Protein AF-A0A934HHR4-F1 (afdb_monomer)

Sequence (272 aa):
MTDAELAILSIVAEGPIYGYDIQTLVVQRGLRAWTNIGISSMYYVLEKLERQGLVEGKGQEAEGSARRQYRVTSAGFGVLQTAVADLISTPREYANGFELGLVNMHVLRSSQIRTAFIAYRQELVSRLAQARERWRKLKEDKAPFSVDAMMSHHIAMLEAELDWIKVFIEQWEAQAPPDEPAAYSEPVDIPRMKQVVLPHDPDSPHRVPTRPLPQPSSYPPAPPAPASSKQTSFSTKTPPRLADSLNPPASEDVTQPLESADEIDPPDKGGE

Secondary structure (DSSP, 8-state):
--HHHHHHHHHHHHS-EEHHHHHHHHHHTTGGGTS---HHHHHHHHHHHHHTTSEEEEEE--TT--EEEEEE-HHHHHHHHHHHHHHHHSPPP---HHHHHHHTGGGS-HHHHHHHHHHHHHHHHHHHHHHHHHHHHHHHTT--HHHHHHHHHHHHHHHHHHHHHHHHHHHHHTTPPP-------------GGG----TTSTT-TT---SSPPPP---PPPPPPPPP-------------------------------------PPP-----

Solvent-accessible surface area (backbone atoms only — not comparable to full-atom values): 17667 Å² total; per-residue (Å²): 133,52,71,50,48,51,57,51,50,54,58,29,59,76,40,79,40,40,66,69,55,51,55,49,49,41,58,75,71,46,42,58,82,85,34,91,60,50,73,73,55,47,57,54,42,51,53,50,34,36,76,69,53,25,30,47,74,47,72,42,92,45,93,95,53,76,51,45,35,31,30,52,29,77,61,25,49,52,52,49,54,53,52,54,52,44,64,78,71,49,90,70,84,83,85,58,74,59,64,62,45,60,80,48,47,86,83,53,54,52,64,56,50,52,52,50,50,54,51,51,55,52,50,44,54,52,50,44,54,53,49,53,55,52,46,52,52,40,58,75,72,63,54,55,70,70,57,52,52,51,46,51,51,54,45,51,53,47,50,53,51,53,54,48,50,54,56,49,50,56,60,45,60,77,67,51,66,76,75,72,78,80,80,83,67,77,79,75,86,70,60,77,94,73,62,86,72,46,72,82,39,96,86,23,94,72,56,76,75,93,62,84,77,82,74,83,77,90,68,78,82,81,78,82,83,84,82,84,88,81,90,89,81,92,82,88,87,84,84,86,89,84,85,86,88,86,83,86,83,84,83,90,76,92,82,87,84,85,88,80,92,86,89,82,85,79,87,82,82,89,79,135

pLDDT: mean 74.45, std 22.77, range [29.88, 98.12]

Foldseek 3Di:
DAPLLLLLLVVQAVDWAWLVVSVVCCVVVVVVVPDVDDSVVNVVSVVVCVVVVQKDWDWDPDPPDTTIIIHGDPVVVVVSVVVVVCPVPPDDPPPDCVVVCVVVVVVDALVVVLVVLVVVLVVLVVVLVVLVVVLVVCVVVVHDPVSNVVSVVVNVVSVVVSVVSVVVSVVCVVVHDPGDDDPPDPPDCDPPVPDDADCPHPPHPNDDDPDDDPDDDPDDDDDDDDDDDDDDDDDDDDDDDDDDDDDDDDDDDDDDDDDDDDDDDDDDDDDD

Mean predicted aligned error: 17.75 Å

Radius of gyration: 32.73 Å; Cα contacts (8 Å, |Δi|>4): 152; chains: 1; bounding box: 84×109×62 Å

Nearest PDB structures (foldseek):
  5x11-assembly1_B  TM=8.064E-01  e=2.666E-07  Bacillus spizizenii str. W23
  5x11-assembly3_D  TM=7.963E-01  e=3.186E-07  Bacillus spizizenii str. W23
  5x11-assembly2_E  TM=8.064E-01  e=9.849E-07  Bacillus spizizenii str. W23
  3l9f-assembly2_C  TM=7.637E-01  e=9.849E-07  Streptococcus mutans UA159
  5x11-assembly4_G  TM=6.568E-01  e=2.009E-06  Bacillus spizizenii str. W23

Structure (mmCIF, N/CA/C/O backbone):
data_AF-A0A934HHR4-F1
#
_entry.id   AF-A0A934HHR4-F1
#
loop_
_atom_site.group_PDB
_atom_site.id
_atom_site.type_symbol
_atom_site.label_atom_id
_atom_site.label_alt_id
_atom_site.label_comp_id
_atom_site.label_asym_id
_atom_site.label_entity_id
_atom_site.label_seq_id
_atom_site.pdbx_PDB_ins_code
_atom_site.Cartn_x
_atom_site.Cartn_y
_atom_site.Cartn_z
_atom_site.occupancy
_atom_site.B_iso_or_equiv
_atom_site.auth_seq_id
_atom_site.auth_comp_id
_atom_site.auth_asym_id
_atom_site.auth_atom_id
_atom_site.pdbx_PDB_model_num
ATOM 1 N N . MET A 1 1 ? -16.595 -4.940 0.441 1.00 83.31 1 MET A N 1
ATOM 2 C CA . MET A 1 1 ? -16.007 -3.812 1.191 1.00 83.31 1 MET A CA 1
ATOM 3 C C . MET A 1 1 ? -14.715 -3.436 0.488 1.00 83.31 1 MET A C 1
ATOM 5 O O . MET A 1 1 ? -14.046 -4.345 0.015 1.00 83.31 1 MET A O 1
ATOM 9 N N . THR A 1 2 ? -14.415 -2.150 0.328 1.00 89.06 2 THR A N 1
ATOM 10 C CA . THR A 1 2 ? -13.151 -1.689 -0.280 1.00 89.06 2 THR A CA 1
ATOM 11 C C . THR A 1 2 ? -12.013 -1.701 0.741 1.00 89.06 2 THR A C 1
ATOM 13 O O . THR A 1 2 ? -12.265 -1.692 1.946 1.00 89.06 2 THR A O 1
ATOM 16 N N . ASP A 1 3 ? -10.761 -1.662 0.285 1.00 87.88 3 ASP A N 1
ATOM 17 C CA . ASP A 1 3 ? -9.602 -1.637 1.190 1.00 87.88 3 ASP A CA 1
ATOM 18 C C . ASP A 1 3 ? -9.587 -0.365 2.058 1.00 87.88 3 ASP A C 1
ATOM 20 O O . ASP A 1 3 ? -9.216 -0.408 3.227 1.00 87.88 3 ASP A O 1
ATOM 24 N N . ALA A 1 4 ? -10.085 0.758 1.523 1.00 89.75 4 ALA A N 1
ATOM 25 C CA . ALA A 1 4 ? -10.274 2.005 2.265 1.00 89.75 4 ALA A CA 1
ATOM 26 C C . ALA A 1 4 ? -11.359 1.896 3.355 1.00 89.75 4 ALA A C 1
ATOM 28 O O . ALA A 1 4 ? -11.165 2.384 4.468 1.00 89.75 4 ALA A O 1
ATOM 29 N N . GLU A 1 5 ? -12.487 1.239 3.056 1.00 93.44 5 GLU A N 1
ATOM 30 C CA . GLU A 1 5 ? -13.535 0.935 4.043 1.00 93.44 5 GLU A CA 1
ATOM 31 C C . GLU A 1 5 ? -13.006 0.029 5.153 1.00 93.44 5 GLU A C 1
ATOM 33 O O . GLU A 1 5 ? -13.199 0.330 6.328 1.00 93.44 5 GLU A O 1
ATOM 38 N N . LEU A 1 6 ? -12.291 -1.038 4.790 1.00 93.38 6 LEU A N 1
ATOM 39 C CA . LEU A 1 6 ? -11.713 -1.979 5.742 1.00 93.38 6 LEU A CA 1
ATOM 40 C C . LEU A 1 6 ? -10.646 -1.325 6.633 1.00 93.38 6 LEU A C 1
ATOM 42 O O . LEU A 1 6 ? -10.643 -1.552 7.840 1.00 93.38 6 LEU A O 1
ATOM 46 N N . ALA A 1 7 ? -9.764 -0.501 6.062 1.00 92.19 7 ALA A N 1
ATOM 47 C CA . ALA A 1 7 ? -8.705 0.191 6.795 1.00 92.19 7 ALA A CA 1
ATOM 48 C C . ALA A 1 7 ? -9.243 1.239 7.787 1.00 92.19 7 ALA A C 1
ATOM 50 O O . ALA A 1 7 ? -8.659 1.450 8.848 1.00 92.19 7 ALA A O 1
ATOM 51 N N . ILE A 1 8 ? -10.363 1.894 7.467 1.00 94.25 8 ILE A N 1
ATOM 52 C CA . ILE A 1 8 ? -11.031 2.820 8.392 1.00 94.25 8 ILE A CA 1
ATOM 53 C C . ILE A 1 8 ? -11.825 2.042 9.450 1.00 94.25 8 ILE A C 1
ATOM 55 O O . ILE A 1 8 ? -11.770 2.387 10.631 1.00 94.25 8 ILE A O 1
ATOM 59 N N . LEU A 1 9 ? -12.505 0.959 9.061 1.00 95.94 9 LEU A N 1
ATOM 60 C CA . LEU A 1 9 ? -13.238 0.091 9.983 1.00 95.94 9 LEU A CA 1
ATOM 61 C C . LEU A 1 9 ? -12.311 -0.586 11.006 1.00 95.94 9 LEU A C 1
ATOM 63 O O . LEU A 1 9 ? -12.689 -0.696 12.169 1.00 95.94 9 LEU A O 1
ATOM 67 N N . SER A 1 10 ? -11.099 -0.993 10.611 1.00 94.12 10 SER A N 1
ATOM 68 C CA . SER A 1 10 ? -10.118 -1.589 11.527 1.00 94.12 10 SER A CA 1
ATOM 69 C C . SER A 1 10 ? -9.591 -0.583 12.554 1.00 94.12 10 SER A C 1
ATOM 71 O O . SER A 1 10 ? -9.557 -0.913 13.736 1.00 94.12 10 SER A O 1
ATOM 73 N N . ILE A 1 11 ? -9.299 0.664 12.155 1.00 94.50 11 ILE A N 1
ATOM 74 C CA . ILE A 1 11 ? -8.951 1.749 13.093 1.00 94.50 11 ILE A CA 1
ATOM 75 C C . ILE A 1 11 ? -10.084 1.982 14.106 1.00 94.50 11 ILE A C 1
ATOM 77 O O . ILE A 1 11 ? -9.842 2.046 15.308 1.00 94.50 11 ILE A O 1
ATOM 81 N N . VAL A 1 12 ? -11.332 2.087 13.640 1.00 95.94 12 VAL A N 1
ATOM 82 C CA . VAL A 1 12 ? -12.502 2.345 14.504 1.00 95.94 12 VAL A CA 1
ATOM 83 C C . VAL A 1 12 ? -12.858 1.135 15.391 1.00 95.94 12 VAL A C 1
ATOM 85 O O . VAL A 1 12 ? -13.546 1.283 16.404 1.00 95.94 12 VAL A O 1
ATOM 88 N N . ALA A 1 13 ? -12.375 -0.063 15.049 1.00 95.94 13 ALA A N 1
ATOM 89 C CA . ALA A 1 13 ? -12.538 -1.267 15.860 1.00 95.94 13 ALA A CA 1
ATOM 90 C C . ALA A 1 13 ? -11.559 -1.369 17.041 1.00 95.94 13 ALA A C 1
ATOM 92 O O . ALA A 1 13 ? -11.838 -2.115 17.979 1.00 95.94 13 ALA A O 1
ATOM 93 N N . GLU A 1 14 ? -10.460 -0.609 17.043 1.00 93.62 14 GLU A N 1
ATOM 94 C CA . GLU A 1 14 ? -9.529 -0.551 18.181 1.00 93.62 14 GLU A CA 1
ATOM 95 C C . GLU A 1 14 ? -10.107 0.221 19.376 1.00 93.62 14 GLU A C 1
ATOM 97 O O . GLU A 1 14 ? -9.766 -0.062 20.524 1.00 93.62 14 GLU A O 1
ATOM 102 N N . GLY A 1 15 ? -11.014 1.171 19.130 1.00 93.00 15 GLY A N 1
ATOM 103 C CA . GLY A 1 15 ? -11.726 1.883 20.185 1.00 93.00 15 GLY A CA 1
ATOM 104 C C . GLY A 1 15 ? -12.460 3.142 19.710 1.00 93.00 15 GLY A C 1
ATOM 105 O O . GLY A 1 15 ? -12.360 3.525 18.545 1.00 93.00 15 GLY A O 1
ATOM 106 N N . PRO A 1 16 ? -13.214 3.806 20.608 1.00 92.75 16 PRO A N 1
ATOM 107 C CA . PRO A 1 16 ? -13.936 5.036 20.289 1.00 92.75 16 PRO A CA 1
ATOM 108 C C . PRO A 1 16 ? -12.983 6.189 19.935 1.00 92.75 16 PRO A C 1
ATOM 110 O O . PRO A 1 16 ? -12.199 6.625 20.777 1.00 92.75 16 PRO A O 1
ATOM 113 N N . ILE A 1 17 ? -13.076 6.721 18.715 1.00 94.12 17 ILE A N 1
ATOM 114 C CA . ILE A 1 17 ? -12.069 7.625 18.131 1.00 94.12 17 ILE A CA 1
ATOM 115 C C . ILE A 1 17 ? -12.707 8.808 17.384 1.00 94.12 17 ILE A C 1
ATOM 117 O O . ILE A 1 17 ? -13.750 8.659 16.749 1.00 94.12 17 ILE A O 1
ATOM 121 N N . TYR A 1 18 ? -12.112 10.004 17.440 1.00 92.50 18 TYR A N 1
ATOM 122 C CA . TYR A 1 18 ? -12.612 11.166 16.692 1.00 92.50 18 TYR A CA 1
ATOM 123 C C . TYR A 1 18 ? -12.118 11.163 15.241 1.00 92.50 18 TYR A C 1
ATOM 125 O O . TYR A 1 18 ? -11.018 10.705 14.943 1.00 92.50 18 TYR A O 1
ATOM 133 N N . GLY A 1 19 ? -12.900 11.743 14.322 1.00 88.88 19 GLY A N 1
ATOM 134 C CA . GLY A 1 19 ? -12.562 11.761 12.886 1.00 88.88 19 GLY A CA 1
ATOM 135 C C . GLY A 1 19 ? -11.175 12.340 12.547 1.00 88.88 19 GLY A C 1
ATOM 136 O O . GLY A 1 19 ? -10.502 11.842 11.648 1.00 88.88 19 GLY A O 1
ATOM 137 N N . TYR A 1 20 ? -10.710 13.338 13.304 1.00 88.62 20 TYR A N 1
ATOM 138 C CA . TYR A 1 20 ? -9.364 13.908 13.156 1.00 88.62 20 TYR A CA 1
ATOM 139 C C . TYR A 1 20 ? -8.245 12.937 13.587 1.00 88.62 20 TYR A C 1
ATOM 141 O O . TYR A 1 20 ? -7.180 12.879 12.966 1.00 88.62 20 TYR A O 1
ATOM 149 N N . ASP A 1 21 ? -8.489 12.127 14.615 1.00 91.44 21 ASP A N 1
ATOM 150 C CA . ASP A 1 21 ? -7.508 11.164 15.119 1.00 91.44 21 ASP A CA 1
ATOM 151 C C . ASP A 1 21 ? -7.372 9.976 14.151 1.00 91.44 21 ASP A C 1
ATOM 153 O O . ASP A 1 21 ? -6.261 9.505 13.906 1.00 91.44 21 ASP A O 1
ATOM 157 N N . ILE A 1 22 ? -8.469 9.575 13.488 1.00 91.81 22 ILE A N 1
ATOM 158 C CA . ILE A 1 22 ? -8.439 8.613 12.369 1.00 91.81 22 ILE A CA 1
ATOM 159 C C . ILE A 1 22 ? -7.517 9.126 11.253 1.00 91.81 22 ILE A C 1
ATOM 161 O O . ILE A 1 22 ? -6.657 8.384 10.780 1.00 91.81 22 ILE A O 1
ATOM 165 N N . GLN A 1 23 ? -7.629 10.404 10.864 1.00 88.06 23 GLN A N 1
ATOM 166 C CA . GLN A 1 23 ? -6.736 11.005 9.862 1.00 88.06 23 GLN A CA 1
ATOM 167 C C . GLN A 1 23 ? -5.265 10.942 10.300 1.00 88.06 23 GLN A C 1
ATOM 169 O O . GLN A 1 23 ? -4.388 10.673 9.475 1.00 88.06 23 GLN A O 1
ATOM 174 N N . THR A 1 24 ? -4.996 11.175 11.585 1.00 88.00 24 THR A N 1
ATOM 175 C CA . THR A 1 24 ? -3.646 11.104 12.158 1.00 88.00 24 THR A CA 1
ATOM 176 C C . THR A 1 24 ? -3.090 9.678 12.084 1.00 88.00 24 THR A C 1
ATOM 178 O O . THR A 1 24 ? -1.983 9.488 11.579 1.00 88.00 24 THR A O 1
ATOM 181 N N . LEU A 1 25 ? -3.875 8.663 12.466 1.00 87.88 25 LEU A N 1
ATOM 182 C CA . LEU A 1 25 ? -3.481 7.250 12.375 1.00 87.88 25 LEU A CA 1
ATOM 183 C C . LEU A 1 25 ? -3.274 6.776 10.927 1.00 87.88 25 LEU A C 1
ATOM 185 O O . LEU A 1 25 ? -2.308 6.063 10.657 1.00 87.88 25 LEU A O 1
ATOM 189 N N . VAL A 1 26 ? -4.119 7.208 9.983 1.00 86.00 26 VAL A N 1
ATOM 190 C CA . VAL A 1 26 ? -3.975 6.915 8.541 1.00 86.00 26 VAL A CA 1
ATOM 191 C C . VAL A 1 26 ? -2.621 7.391 7.999 1.00 86.00 26 VAL A C 1
ATOM 193 O O . VAL A 1 26 ? -2.013 6.707 7.171 1.00 86.00 26 VAL A O 1
ATOM 196 N N . VAL A 1 27 ? -2.129 8.543 8.469 1.00 82.19 27 VAL A N 1
ATOM 197 C CA . VAL A 1 27 ? -0.805 9.069 8.097 1.00 82.19 27 VAL A CA 1
ATOM 198 C C . VAL A 1 27 ? 0.313 8.346 8.853 1.00 82.19 27 VAL A C 1
ATOM 200 O O . VAL A 1 27 ? 1.257 7.885 8.216 1.00 82.19 27 VAL A O 1
ATOM 203 N N . GLN A 1 28 ? 0.206 8.195 10.178 1.00 78.44 28 GLN A N 1
ATOM 204 C CA . GLN A 1 28 ? 1.240 7.563 11.014 1.00 78.44 28 GLN A CA 1
ATOM 205 C C . GLN A 1 28 ? 1.529 6.110 10.614 1.00 78.44 28 GLN A C 1
ATOM 207 O O . GLN A 1 28 ? 2.687 5.708 10.552 1.00 78.44 28 GLN A O 1
ATOM 212 N N . ARG A 1 29 ? 0.491 5.332 10.287 1.00 78.19 29 ARG A N 1
ATOM 213 C CA . ARG A 1 29 ? 0.617 3.934 9.835 1.00 78.19 29 ARG A CA 1
ATOM 214 C C . ARG A 1 29 ? 0.982 3.805 8.353 1.00 78.19 29 ARG A C 1
ATOM 216 O O . ARG A 1 29 ? 1.049 2.695 7.833 1.00 78.19 29 ARG A O 1
ATOM 223 N N . GLY A 1 30 ? 1.171 4.923 7.648 1.00 73.00 30 GLY A N 1
ATOM 224 C CA . GLY A 1 30 ? 1.517 4.934 6.228 1.00 73.00 30 GLY A CA 1
ATOM 225 C C . GLY A 1 30 ? 0.448 4.330 5.313 1.00 73.00 30 GLY A C 1
ATOM 226 O O . GLY A 1 30 ? 0.778 3.958 4.190 1.00 73.00 30 GLY A O 1
ATOM 227 N N . LEU A 1 31 ? -0.818 4.239 5.748 1.00 79.62 31 LEU A N 1
ATOM 228 C CA . LEU A 1 31 ? -1.878 3.546 4.996 1.00 79.62 31 LEU A CA 1
ATOM 229 C C . LEU A 1 31 ? -2.061 4.145 3.597 1.00 79.62 31 LEU A C 1
ATOM 231 O O . LEU A 1 31 ? -2.331 3.421 2.647 1.00 79.62 31 LEU A O 1
ATOM 235 N N . ARG A 1 32 ? -1.832 5.454 3.440 1.00 79.12 32 ARG A N 1
ATOM 236 C CA . ARG A 1 32 ? -1.876 6.156 2.142 1.00 79.12 32 ARG A CA 1
ATOM 237 C C . ARG A 1 32 ? -0.868 5.665 1.099 1.00 79.12 32 ARG A C 1
ATOM 239 O O . ARG A 1 32 ? -1.023 6.004 -0.066 1.00 79.12 32 ARG A O 1
ATOM 246 N N . ALA A 1 33 ? 0.167 4.924 1.495 1.00 67.50 33 ALA A N 1
ATOM 247 C CA . ALA A 1 33 ? 1.140 4.372 0.553 1.00 67.50 33 ALA A CA 1
ATOM 248 C C . ALA A 1 33 ? 0.593 3.159 -0.224 1.00 67.50 33 ALA A C 1
ATOM 250 O O . ALA A 1 33 ? 1.132 2.830 -1.275 1.00 67.50 33 ALA A O 1
ATOM 251 N N . TRP A 1 34 ? -0.456 2.504 0.290 1.00 70.12 34 TRP A N 1
ATOM 252 C CA . TRP A 1 34 ? -1.026 1.273 -0.275 1.00 70.12 34 TRP A CA 1
ATOM 253 C C . TRP A 1 34 ? -2.568 1.224 -0.263 1.00 70.12 34 TRP A C 1
ATOM 255 O O . TRP A 1 34 ? -3.157 0.310 -0.825 1.00 70.12 34 TRP A O 1
ATOM 265 N N . THR A 1 35 ? -3.239 2.228 0.311 1.00 74.06 35 THR A N 1
ATOM 266 C CA . THR A 1 35 ? -4.693 2.440 0.221 1.00 74.06 35 THR A CA 1
ATOM 267 C C . THR A 1 35 ? -4.998 3.826 -0.340 1.00 74.06 35 THR A C 1
ATOM 269 O O . THR A 1 35 ? -4.353 4.818 0.011 1.00 74.06 35 THR A O 1
ATOM 272 N N . ASN A 1 36 ? -6.029 3.929 -1.180 1.00 75.38 36 ASN A N 1
ATOM 273 C CA . ASN A 1 36 ? -6.452 5.198 -1.775 1.00 75.38 36 ASN A CA 1
ATOM 274 C C . ASN A 1 36 ? -7.312 6.036 -0.797 1.00 75.38 36 ASN A C 1
ATOM 276 O O . ASN A 1 36 ? -8.509 6.231 -1.010 1.00 75.38 36 ASN A O 1
ATOM 280 N N . ILE A 1 37 ? -6.715 6.490 0.316 1.00 81.12 37 ILE A N 1
ATOM 281 C CA . ILE A 1 37 ? -7.394 7.257 1.380 1.00 81.12 37 ILE A CA 1
ATOM 282 C C . ILE A 1 37 ? -6.927 8.723 1.397 1.00 81.12 37 ILE A C 1
ATOM 284 O O . ILE A 1 37 ? -6.009 9.119 2.126 1.00 81.12 37 ILE A O 1
ATOM 288 N N . GLY A 1 38 ? -7.621 9.566 0.631 1.00 81.12 38 GLY A N 1
ATOM 289 C CA . GLY A 1 38 ? -7.591 11.021 0.791 1.00 81.12 38 GLY A CA 1
ATOM 290 C C . GLY A 1 38 ? -8.367 11.502 2.029 1.00 81.12 38 GLY A C 1
ATOM 291 O O . GLY A 1 38 ? -9.133 10.754 2.636 1.00 81.12 38 GLY A O 1
ATOM 292 N N . ILE A 1 39 ? -8.198 12.778 2.403 1.00 78.44 39 ILE A N 1
ATOM 293 C CA . ILE A 1 39 ? -8.912 13.381 3.550 1.00 78.44 39 ILE A CA 1
ATOM 294 C C . ILE A 1 39 ? -10.428 13.373 3.305 1.00 78.44 39 ILE A C 1
ATOM 296 O O . ILE A 1 39 ? -11.184 12.856 4.121 1.00 78.44 39 ILE A O 1
ATOM 300 N N . SER A 1 40 ? -10.878 13.889 2.159 1.00 83.25 40 SER A N 1
ATOM 301 C CA . SER A 1 40 ? -12.308 13.971 1.832 1.00 83.25 40 SER A CA 1
ATOM 302 C C . SER A 1 40 ? -12.957 12.591 1.679 1.00 83.25 40 SER A C 1
ATOM 304 O O . SER A 1 40 ? -14.078 12.382 2.134 1.00 83.25 40 SER A O 1
ATOM 306 N N . SER A 1 41 ? -12.239 11.621 1.100 1.00 87.00 41 SER A N 1
ATOM 307 C CA . SER A 1 41 ? -12.734 10.247 0.963 1.00 87.00 41 SER A CA 1
ATOM 308 C C . SER A 1 41 ? -12.813 9.508 2.301 1.00 87.00 41 SER A C 1
ATOM 310 O O . SER A 1 41 ? -13.675 8.652 2.448 1.00 87.00 41 SER A O 1
ATOM 312 N N . MET A 1 42 ? -11.974 9.843 3.291 1.00 90.50 42 MET A N 1
ATOM 313 C CA . MET A 1 42 ? -12.059 9.260 4.637 1.00 90.50 42 MET A CA 1
ATOM 314 C C . MET A 1 42 ? -13.402 9.582 5.307 1.00 90.50 42 MET A C 1
ATOM 316 O O . MET A 1 42 ? -14.061 8.680 5.818 1.00 90.50 42 MET A O 1
ATOM 320 N N . TYR A 1 43 ? -13.841 10.845 5.264 1.00 90.25 43 TYR A N 1
ATOM 321 C CA . TYR A 1 43 ? -15.134 11.245 5.831 1.00 90.25 43 TYR A CA 1
ATOM 322 C C . TYR A 1 43 ? -16.320 10.641 5.067 1.00 90.25 43 TYR A C 1
ATOM 324 O O . TYR A 1 43 ? -17.257 10.161 5.697 1.00 90.25 43 TYR A O 1
ATOM 332 N N . TYR A 1 44 ? -16.241 10.559 3.734 1.00 92.12 44 TYR A N 1
ATOM 333 C CA . TYR A 1 44 ? -17.235 9.843 2.924 1.00 92.12 44 TYR A CA 1
ATOM 334 C C . TYR A 1 44 ? -17.317 8.345 3.271 1.00 92.12 44 TYR A C 1
ATOM 336 O O . TYR A 1 44 ? -18.406 7.777 3.346 1.00 92.12 44 TYR A O 1
ATOM 344 N N . VAL A 1 45 ? -16.176 7.688 3.514 1.00 94.00 45 VAL A N 1
ATOM 345 C CA . VAL A 1 45 ? -16.143 6.286 3.954 1.00 94.00 45 VAL A CA 1
ATOM 346 C C . VAL A 1 45 ? -16.746 6.131 5.351 1.00 94.00 45 VAL A C 1
ATOM 348 O O . VAL A 1 45 ? -17.523 5.204 5.552 1.00 94.00 45 VAL A O 1
ATOM 351 N N . LEU A 1 46 ? -16.467 7.040 6.292 1.00 93.69 46 LEU A N 1
ATOM 352 C CA . LEU A 1 46 ? -17.095 7.027 7.620 1.00 93.69 46 LEU A CA 1
ATOM 353 C C . LEU A 1 46 ? -18.621 7.159 7.529 1.00 93.69 46 LEU A C 1
ATOM 355 O O . LEU A 1 46 ? -19.326 6.315 8.074 1.00 93.69 46 LEU A O 1
ATOM 359 N N . GLU A 1 47 ? -19.129 8.133 6.770 1.00 92.94 47 GLU A N 1
ATOM 360 C CA . GLU A 1 47 ? -20.569 8.306 6.524 1.00 92.94 47 GLU A CA 1
ATOM 361 C C . GLU A 1 47 ? -21.189 7.050 5.881 1.00 92.94 47 GLU A C 1
ATOM 363 O O . GLU A 1 47 ? -22.274 6.601 6.263 1.00 92.94 47 GLU A O 1
ATOM 368 N N . LYS A 1 48 ? -20.484 6.425 4.929 1.00 95.00 48 LYS A N 1
ATOM 369 C CA . LYS A 1 48 ? -20.922 5.178 4.290 1.00 95.00 48 LYS A CA 1
ATOM 370 C C . LYS A 1 48 ? -20.986 4.013 5.284 1.00 95.00 48 LYS A C 1
ATOM 372 O O . LYS A 1 48 ? -21.975 3.281 5.259 1.00 95.00 48 LYS A O 1
ATOM 377 N N . LEU A 1 49 ? -19.983 3.856 6.152 1.00 96.31 49 LEU A N 1
ATOM 378 C CA . LEU A 1 49 ? -19.939 2.825 7.196 1.00 96.31 49 LEU A CA 1
ATOM 379 C C . LEU A 1 49 ? -21.019 3.049 8.270 1.00 96.31 49 LEU A C 1
ATOM 381 O O . LEU A 1 49 ? -21.630 2.078 8.722 1.00 96.31 49 LEU A O 1
ATOM 385 N N . GLU A 1 50 ? -21.307 4.304 8.633 1.00 95.31 50 GLU A N 1
ATOM 386 C CA . GLU A 1 50 ? -22.440 4.665 9.500 1.00 95.31 50 GLU A CA 1
ATOM 387 C C . GLU A 1 50 ? -23.781 4.298 8.852 1.00 95.31 50 GLU A C 1
ATOM 389 O O . GLU A 1 50 ? -24.603 3.619 9.464 1.00 95.31 50 GLU A O 1
ATOM 394 N N . ARG A 1 51 ? -23.990 4.662 7.579 1.00 95.50 51 ARG A N 1
ATOM 395 C CA . ARG A 1 51 ? -25.212 4.322 6.827 1.00 95.50 51 ARG A CA 1
ATOM 396 C C . ARG A 1 51 ? -25.399 2.811 6.639 1.00 95.50 51 ARG A C 1
ATOM 398 O O . ARG A 1 51 ? -26.527 2.349 6.496 1.00 95.50 51 ARG A O 1
ATOM 405 N N . GLN A 1 52 ? -24.312 2.041 6.631 1.00 96.19 52 GLN A N 1
ATOM 406 C CA . GLN A 1 52 ? -24.332 0.574 6.618 1.00 96.19 52 GLN A CA 1
ATOM 407 C C . GLN A 1 52 ? -24.522 -0.047 8.017 1.00 96.19 52 GLN A C 1
ATOM 409 O O . GLN A 1 52 ? -24.596 -1.268 8.126 1.00 96.19 52 GLN A O 1
ATOM 414 N N . GLY A 1 53 ? -24.588 0.757 9.085 1.00 96.44 53 GLY A N 1
ATOM 415 C CA . GLY A 1 53 ? -24.719 0.280 10.464 1.00 96.44 53 GLY A CA 1
ATOM 416 C C . GLY A 1 53 ? -23.470 -0.418 11.012 1.00 96.44 53 GLY A C 1
ATOM 417 O O . GLY A 1 53 ? -23.557 -1.116 12.022 1.00 96.44 53 GLY A O 1
ATOM 418 N N . LEU A 1 54 ? -22.311 -0.261 10.361 1.00 97.31 54 LEU A N 1
ATOM 419 C CA . LEU A 1 54 ? -21.037 -0.877 10.764 1.00 97.31 54 LEU A CA 1
ATOM 420 C C . LEU A 1 54 ? -20.283 -0.016 11.792 1.00 97.31 54 LEU A C 1
ATOM 422 O O . LEU A 1 54 ? -19.494 -0.530 12.586 1.00 97.31 54 LEU A O 1
ATOM 426 N N . VAL A 1 55 ? -20.562 1.287 11.809 1.00 97.00 55 VAL A N 1
ATOM 427 C CA . VAL A 1 55 ? -20.018 2.273 12.752 1.00 97.00 55 VAL A CA 1
ATOM 428 C C . VAL A 1 55 ? -21.173 3.079 13.357 1.00 97.00 55 VAL A C 1
ATOM 430 O O . VAL A 1 55 ? -22.130 3.405 12.662 1.00 97.00 55 VAL A O 1
ATOM 433 N N . GLU A 1 56 ? -21.095 3.407 14.648 1.00 94.62 56 GLU A N 1
ATOM 434 C CA . GLU A 1 56 ? -21.935 4.419 15.300 1.00 94.62 56 GLU A CA 1
ATOM 435 C C . GLU A 1 56 ? -21.120 5.705 15.524 1.00 94.62 56 GLU A C 1
ATOM 437 O O . GLU A 1 56 ? -20.025 5.657 16.087 1.00 94.62 56 GLU A O 1
ATOM 442 N N . GLY A 1 57 ? -21.636 6.860 15.098 1.00 89.50 57 GLY A N 1
ATOM 443 C CA . GLY A 1 57 ? -21.072 8.171 15.420 1.00 89.50 57 GLY A CA 1
ATOM 444 C C . GLY A 1 57 ? -21.912 8.909 16.458 1.00 89.50 57 GLY A C 1
ATOM 445 O O . GLY A 1 57 ? -23.103 9.146 16.260 1.00 89.50 57 GLY A O 1
ATOM 446 N N . LYS A 1 58 ? -21.283 9.317 17.562 1.00 82.62 58 LYS A N 1
ATOM 447 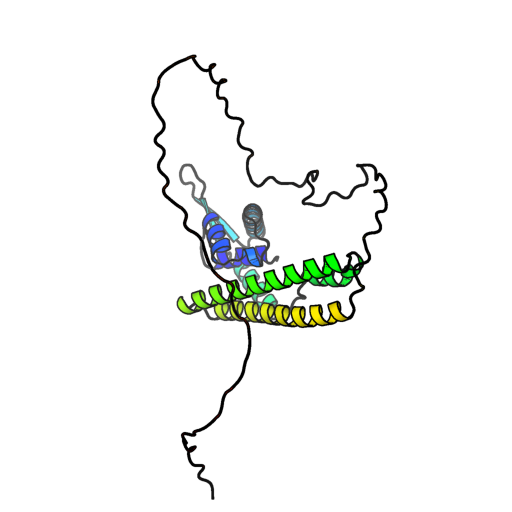C CA . LYS A 1 58 ? -21.886 10.143 18.617 1.00 82.62 58 LYS A CA 1
ATOM 448 C C . LYS A 1 58 ? -21.299 11.545 18.541 1.00 82.62 58 LYS A C 1
ATOM 450 O O . LYS A 1 58 ? -20.082 11.717 18.571 1.00 82.62 58 LYS A O 1
ATOM 455 N N . GLY A 1 59 ? -22.158 12.550 18.408 1.00 69.31 59 GLY A N 1
ATOM 456 C CA . GLY A 1 59 ? -21.748 13.948 18.516 1.00 69.31 59 GLY A CA 1
ATOM 457 C C . GLY A 1 59 ? -21.626 14.355 19.981 1.00 69.31 59 GLY A C 1
ATOM 458 O O . GLY A 1 59 ? -22.534 14.084 20.763 1.00 69.31 59 GLY A O 1
ATOM 459 N N . GLN A 1 60 ? -20.537 15.031 20.344 1.00 56.91 60 GLN A N 1
ATOM 460 C CA . GLN A 1 60 ? -20.549 15.932 21.494 1.00 56.91 60 GLN A CA 1
ATOM 461 C C . GLN A 1 60 ? -20.865 17.345 21.006 1.00 56.91 60 GLN A C 1
ATOM 463 O O . GLN A 1 60 ? -20.107 17.925 20.223 1.00 56.91 60 GLN A O 1
ATOM 468 N N . GLU A 1 61 ? -21.967 17.908 21.499 1.00 49.94 61 GLU A N 1
ATOM 469 C CA . GLU A 1 61 ? -22.225 19.347 21.450 1.00 49.94 61 GLU A CA 1
ATOM 470 C C . GLU A 1 61 ? -21.322 20.039 22.480 1.00 49.94 61 GLU A C 1
ATOM 472 O O . GLU A 1 61 ? -21.721 20.342 23.600 1.00 49.94 61 GLU A O 1
ATOM 477 N N . ALA A 1 62 ? -20.062 20.241 22.095 1.00 49.31 62 ALA A N 1
ATOM 478 C CA . ALA A 1 62 ? -19.154 21.164 22.759 1.00 49.31 62 ALA A CA 1
ATOM 479 C C . ALA A 1 62 ? -19.175 22.500 22.001 1.00 49.31 62 ALA A C 1
ATOM 481 O O . ALA A 1 62 ? -19.122 22.517 20.766 1.00 49.31 62 ALA A O 1
ATOM 482 N N . GLU A 1 63 ? -19.262 23.611 22.738 1.00 45.84 63 GLU A N 1
ATOM 483 C CA . GLU A 1 63 ? -19.408 24.966 22.194 1.00 45.84 63 GLU A CA 1
ATOM 484 C C . GLU A 1 63 ? -18.437 25.242 21.028 1.00 45.84 63 GLU A C 1
ATOM 486 O O . GLU A 1 63 ? -17.215 25.211 21.172 1.00 45.84 63 GLU A O 1
ATOM 491 N N . GLY A 1 64 ? -18.997 25.514 19.845 1.00 50.84 64 GLY A N 1
ATOM 492 C CA . GLY A 1 64 ? -18.255 25.962 18.663 1.00 50.84 64 GLY A CA 1
ATOM 493 C C . GLY A 1 64 ? -17.628 24.876 17.775 1.00 50.84 64 GLY A C 1
ATOM 494 O O . GLY A 1 64 ? -17.187 25.204 16.674 1.00 50.84 64 GLY A O 1
ATOM 495 N N . SER A 1 65 ? -17.599 23.596 18.168 1.00 53.75 65 SER A N 1
ATOM 496 C CA . SER A 1 65 ? -17.128 22.520 17.278 1.00 53.75 65 SER A CA 1
ATOM 497 C C . SER A 1 65 ? -17.748 21.166 17.623 1.00 53.75 65 SER A C 1
ATOM 499 O O . SER A 1 65 ? -17.345 20.510 18.583 1.00 53.75 65 SER A O 1
ATOM 501 N N . ALA A 1 66 ? -18.700 20.718 16.798 1.00 59.38 66 ALA A N 1
ATOM 502 C CA . ALA A 1 66 ? -19.333 19.408 16.925 1.00 59.38 66 ALA A CA 1
ATOM 503 C C . ALA A 1 66 ? -18.328 18.281 16.618 1.00 59.38 66 ALA A C 1
ATOM 505 O O . ALA A 1 66 ? -18.163 17.848 15.474 1.00 59.38 66 ALA A O 1
ATOM 506 N N . ARG A 1 67 ? -17.634 17.797 17.652 1.00 74.19 67 ARG A N 1
ATOM 507 C CA . ARG A 1 67 ? -16.698 16.675 17.541 1.00 74.19 67 ARG A CA 1
ATOM 508 C C . ARG A 1 67 ? -17.487 15.367 17.535 1.00 74.19 67 ARG A C 1
ATOM 510 O O . ARG A 1 67 ? -18.121 15.007 18.526 1.00 74.19 67 ARG A O 1
ATOM 517 N N . ARG A 1 68 ? -17.449 14.656 16.405 1.00 85.50 68 ARG A N 1
ATOM 518 C CA . ARG A 1 68 ? -18.079 13.339 16.231 1.00 85.50 68 ARG A CA 1
ATOM 519 C C . ARG A 1 68 ? -17.074 12.240 16.580 1.00 85.50 68 ARG A C 1
ATOM 521 O O . ARG A 1 68 ? -16.012 12.154 15.958 1.00 85.50 68 ARG A O 1
ATOM 528 N N . GLN A 1 69 ? -17.405 11.442 17.592 1.00 91.69 69 GLN A N 1
ATOM 529 C CA . GLN A 1 69 ? -16.666 10.248 17.996 1.00 91.69 69 GLN A CA 1
ATOM 530 C C . GLN A 1 69 ? -17.304 9.024 17.340 1.00 91.69 69 GLN A C 1
ATOM 532 O O . GLN A 1 69 ? -18.514 8.834 17.443 1.00 91.69 69 GLN A O 1
ATOM 537 N N . TYR A 1 70 ? -16.500 8.194 16.690 1.00 94.94 70 TYR A N 1
ATOM 538 C CA . TYR A 1 70 ? -16.918 6.977 16.003 1.00 94.94 70 TYR A CA 1
ATOM 539 C C . TYR A 1 70 ? -16.556 5.742 16.826 1.00 94.94 70 TYR A C 1
ATOM 541 O O . TYR A 1 70 ? -15.507 5.710 17.468 1.00 94.94 70 TYR A O 1
ATOM 549 N N . ARG A 1 71 ? -17.401 4.711 16.787 1.00 96.31 71 ARG A N 1
ATOM 550 C CA . ARG A 1 71 ? -17.175 3.408 17.429 1.00 96.31 71 ARG A CA 1
ATOM 551 C C . ARG A 1 71 ? -17.732 2.290 16.550 1.00 96.31 71 ARG A C 1
ATOM 553 O O . ARG A 1 71 ? -18.778 2.459 15.930 1.00 96.31 71 ARG A O 1
ATOM 560 N N . VAL A 1 72 ? -17.055 1.145 16.493 1.00 97.56 72 VAL A N 1
ATOM 561 C CA . VAL A 1 72 ? -17.531 -0.012 15.718 1.00 97.56 72 VAL A CA 1
ATOM 562 C C . VAL A 1 72 ? -18.791 -0.624 16.349 1.00 97.56 72 VAL A C 1
ATOM 564 O O . VAL A 1 72 ? -18.907 -0.707 17.574 1.00 97.56 72 VAL A O 1
ATOM 567 N N . THR A 1 73 ? -19.740 -1.071 15.525 1.00 98.00 73 THR A N 1
ATOM 568 C CA . THR A 1 73 ? -20.901 -1.849 15.992 1.00 98.00 73 THR A CA 1
ATOM 569 C C . THR A 1 73 ? -20.581 -3.348 16.008 1.00 98.00 73 THR A C 1
ATOM 571 O O . THR A 1 73 ? -19.618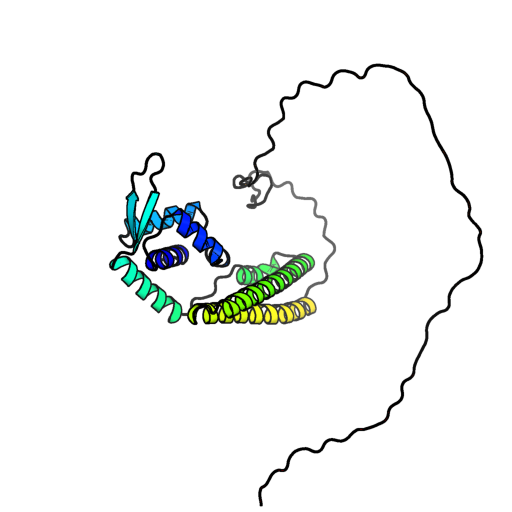 -3.799 15.389 1.00 98.00 73 THR A O 1
ATOM 574 N N . SER A 1 74 ? -21.414 -4.169 16.656 1.00 97.44 74 SER A N 1
ATOM 575 C CA . SER A 1 74 ? -21.269 -5.635 16.595 1.00 97.44 74 SER A CA 1
ATOM 576 C C . SER A 1 74 ? -21.352 -6.178 15.159 1.00 97.44 74 SER A C 1
ATOM 578 O O . SER A 1 74 ? -20.632 -7.112 14.817 1.00 97.44 74 SER A O 1
ATOM 580 N N . ALA A 1 75 ? -22.177 -5.562 14.301 1.00 97.50 75 ALA A N 1
ATOM 581 C CA . ALA A 1 75 ? -22.254 -5.902 12.881 1.00 97.50 75 ALA A CA 1
ATOM 582 C C . ALA A 1 75 ? -20.973 -5.496 12.131 1.00 97.50 75 ALA A C 1
ATOM 584 O O . ALA A 1 75 ? -20.431 -6.293 11.366 1.00 97.50 75 ALA A O 1
ATOM 585 N N . GLY A 1 76 ? -20.442 -4.298 12.405 1.00 97.31 76 GLY A N 1
ATOM 586 C CA . GLY A 1 76 ? -19.154 -3.842 11.878 1.00 97.31 76 GLY A CA 1
ATOM 587 C C . GLY A 1 76 ? -18.002 -4.770 12.243 1.00 97.31 76 GLY A C 1
ATOM 588 O O . GLY A 1 76 ? -17.204 -5.122 11.380 1.00 97.31 76 GLY A O 1
ATOM 589 N N . PHE A 1 77 ? -17.957 -5.239 13.490 1.00 97.62 77 PHE A N 1
ATOM 590 C CA . PHE A 1 77 ? -16.927 -6.168 13.945 1.00 97.62 77 PHE A CA 1
ATOM 591 C C . PHE A 1 77 ? -17.021 -7.537 13.247 1.00 97.62 77 PHE A C 1
ATOM 593 O O . PHE A 1 77 ? -16.005 -8.062 12.799 1.00 97.62 77 PHE A O 1
ATOM 600 N N . GLY A 1 78 ? -18.228 -8.084 13.058 1.00 97.88 78 GLY A N 1
ATOM 601 C CA . GLY A 1 78 ? -18.418 -9.333 12.303 1.00 97.88 78 GLY A CA 1
ATOM 602 C C . GLY A 1 78 ? -18.026 -9.215 10.820 1.00 97.88 78 GLY A C 1
ATOM 603 O O . GLY A 1 78 ? -17.383 -10.111 10.265 1.00 97.88 78 GLY A O 1
ATOM 604 N N . VAL A 1 79 ? -18.344 -8.081 10.183 1.00 97.31 79 VAL A N 1
ATOM 605 C CA . VAL A 1 79 ? -17.908 -7.772 8.807 1.00 97.31 79 VAL A CA 1
ATOM 606 C C . VAL A 1 79 ? -16.386 -7.630 8.727 1.00 97.31 79 VAL A C 1
ATOM 608 O O . VAL A 1 79 ? -15.779 -8.168 7.801 1.00 97.31 79 VAL A O 1
ATOM 611 N N . LEU A 1 80 ? -15.759 -6.971 9.707 1.00 97.19 80 LEU A N 1
ATOM 612 C CA . LEU A 1 80 ? -14.304 -6.855 9.821 1.00 97.19 80 LEU A CA 1
ATOM 613 C C . LEU A 1 80 ? -13.637 -8.234 9.939 1.00 97.19 80 LEU A C 1
ATOM 615 O O . LEU A 1 80 ? -12.715 -8.519 9.180 1.00 97.19 80 LEU A O 1
ATOM 619 N N . GLN A 1 81 ? -14.128 -9.112 10.820 1.00 97.38 81 GLN A N 1
ATOM 620 C CA . GLN A 1 81 ? -13.603 -10.476 10.968 1.00 97.38 81 GLN A CA 1
ATOM 621 C C . GLN A 1 81 ? -13.691 -11.274 9.661 1.00 97.38 81 GLN A C 1
ATOM 623 O O . GLN A 1 81 ? -12.709 -11.887 9.250 1.00 97.38 81 GLN A O 1
ATOM 628 N N . THR A 1 82 ? -14.840 -11.222 8.979 1.00 96.56 82 THR A N 1
ATOM 629 C CA . THR A 1 82 ? -15.049 -11.930 7.704 1.00 96.56 82 THR A CA 1
ATOM 630 C C . THR A 1 82 ? -14.120 -11.400 6.608 1.00 96.56 82 THR A C 1
ATOM 632 O O . THR A 1 82 ? -13.514 -12.181 5.881 1.00 96.56 82 THR A O 1
ATOM 635 N N . ALA A 1 83 ? -13.961 -10.077 6.504 1.00 94.62 83 ALA A N 1
ATOM 636 C CA . ALA A 1 83 ? -13.111 -9.452 5.492 1.00 94.62 83 ALA A CA 1
ATOM 637 C C . ALA A 1 83 ? -11.609 -9.681 5.736 1.00 94.62 83 ALA A C 1
ATOM 639 O O . ALA A 1 83 ? -10.860 -9.863 4.779 1.00 94.62 83 ALA A O 1
ATOM 640 N N . VAL A 1 84 ? -11.166 -9.700 6.998 1.00 93.81 84 VAL A N 1
ATOM 641 C CA . VAL A 1 84 ? -9.784 -10.061 7.351 1.00 93.81 84 VAL A CA 1
ATOM 642 C C . VAL A 1 84 ? -9.520 -11.536 7.044 1.00 93.81 84 VAL A C 1
ATOM 644 O O . VAL A 1 84 ? -8.477 -11.845 6.477 1.00 93.81 84 VAL A O 1
ATOM 647 N N . ALA A 1 85 ? -10.463 -12.432 7.357 1.00 95.25 85 ALA A N 1
ATOM 648 C CA . ALA A 1 85 ? -10.347 -13.854 7.039 1.00 95.25 85 ALA A CA 1
ATOM 649 C C . ALA A 1 85 ? -10.261 -14.111 5.523 1.00 95.25 85 ALA A C 1
ATOM 651 O O . ALA A 1 85 ? -9.396 -14.870 5.093 1.00 95.25 85 ALA A O 1
ATOM 652 N N . ASP A 1 86 ? -11.092 -13.447 4.710 1.00 93.62 86 ASP A N 1
ATOM 653 C CA . ASP A 1 86 ? -11.005 -13.506 3.242 1.00 93.62 86 ASP A CA 1
ATOM 654 C C . ASP A 1 86 ? -9.633 -13.037 2.731 1.00 93.62 86 ASP A C 1
ATOM 656 O O . ASP A 1 86 ? -8.974 -13.762 1.995 1.00 93.62 86 ASP A O 1
ATOM 660 N N . LEU A 1 87 ? -9.139 -11.878 3.181 1.00 91.00 87 LEU A N 1
ATOM 661 C CA . LEU A 1 87 ? -7.850 -11.342 2.721 1.00 91.00 87 LEU A CA 1
ATOM 662 C C . LEU A 1 87 ? -6.642 -12.247 2.993 1.00 91.00 87 LEU A C 1
ATOM 664 O O . LEU A 1 87 ? -5.691 -12.222 2.216 1.00 91.00 87 LEU A O 1
ATOM 668 N N . ILE A 1 88 ? -6.653 -13.017 4.085 1.00 92.06 88 ILE A N 1
ATOM 669 C CA . ILE A 1 88 ? -5.549 -13.931 4.430 1.00 92.06 88 ILE A CA 1
ATOM 670 C C . ILE A 1 88 ? -5.735 -15.353 3.878 1.00 92.06 88 ILE A C 1
ATOM 672 O O . ILE A 1 88 ? -4.825 -16.168 4.015 1.00 92.06 88 ILE A O 1
ATOM 676 N N . SER A 1 89 ? -6.892 -15.669 3.283 1.00 94.62 89 SER A N 1
ATOM 677 C CA . SER A 1 89 ? -7.201 -17.000 2.728 1.00 94.62 89 SER A CA 1
ATOM 678 C C . SER A 1 89 ? -7.401 -17.015 1.211 1.00 94.62 89 SER A C 1
ATOM 680 O O . SER A 1 89 ? -7.167 -18.050 0.587 1.00 94.62 89 SER A O 1
ATOM 682 N N . THR A 1 90 ? -7.757 -15.878 0.613 1.00 90.31 90 THR A N 1
ATOM 683 C CA . THR A 1 90 ? -7.989 -15.700 -0.823 1.00 90.31 90 THR A CA 1
ATOM 684 C C . THR A 1 90 ? -6.897 -14.799 -1.418 1.00 90.31 90 THR A C 1
ATOM 686 O O . THR A 1 90 ? -7.004 -13.571 -1.332 1.00 90.31 90 THR A O 1
ATOM 689 N N . PRO A 1 91 ? -5.847 -15.357 -2.057 1.00 85.25 91 PRO A N 1
ATOM 690 C CA . PRO A 1 91 ? -4.901 -14.566 -2.837 1.00 85.25 91 PRO A CA 1
ATOM 691 C C . PRO A 1 91 ? -5.638 -13.786 -3.929 1.00 85.25 91 PRO A C 1
ATOM 693 O O . PRO A 1 91 ? -6.419 -14.357 -4.691 1.00 85.25 91 PRO A O 1
ATOM 696 N N . ARG A 1 92 ? -5.396 -12.477 -4.004 1.00 81.75 92 ARG A N 1
ATOM 697 C CA . ARG A 1 92 ? -5.969 -11.600 -5.033 1.00 81.75 92 ARG A CA 1
ATOM 698 C C . ARG A 1 92 ? -4.912 -11.293 -6.085 1.00 81.75 92 ARG A C 1
ATOM 700 O O . ARG A 1 92 ? -3.743 -11.117 -5.745 1.00 81.75 92 ARG A O 1
ATOM 707 N N . GLU A 1 93 ? -5.324 -11.208 -7.347 1.00 73.25 93 GLU A N 1
ATOM 708 C CA . GLU A 1 93 ? -4.438 -10.756 -8.421 1.00 73.25 93 GLU A CA 1
ATOM 709 C C . GLU A 1 93 ? -3.946 -9.335 -8.128 1.00 73.25 93 GLU A C 1
ATOM 711 O O . GLU A 1 93 ? -4.728 -8.436 -7.801 1.00 73.25 93 GLU A O 1
ATOM 716 N N . TYR A 1 94 ? -2.633 -9.139 -8.229 1.00 66.62 94 TYR A N 1
ATOM 717 C CA . TYR A 1 94 ? -1.997 -7.857 -7.961 1.00 66.62 94 TYR A CA 1
ATOM 718 C C . TYR A 1 94 ? -2.180 -6.948 -9.183 1.00 66.62 94 TYR A C 1
ATOM 720 O O . TYR A 1 94 ? -1.341 -6.896 -10.075 1.00 66.62 94 TYR A O 1
ATOM 728 N N . ALA A 1 95 ? -3.323 -6.262 -9.251 1.00 58.03 95 ALA A N 1
ATOM 729 C CA . ALA A 1 95 ? -3.675 -5.362 -10.350 1.00 58.03 95 ALA A CA 1
ATOM 730 C C . ALA A 1 95 ? -2.893 -4.034 -10.276 1.00 58.03 95 ALA A C 1
ATOM 732 O O . ALA A 1 95 ? -3.458 -2.964 -10.031 1.00 58.03 95 ALA A O 1
ATOM 733 N N . ASN A 1 96 ? -1.577 -4.103 -10.475 1.00 65.94 96 ASN A N 1
ATOM 734 C CA . ASN A 1 96 ? -0.734 -2.932 -10.654 1.00 65.94 96 ASN A CA 1
ATOM 735 C C . ASN A 1 96 ? -0.931 -2.346 -12.068 1.00 65.94 96 ASN A C 1
ATOM 737 O O . ASN A 1 96 ? -1.324 -3.013 -13.023 1.00 65.94 96 ASN A O 1
ATOM 741 N N . GLY A 1 97 ? -0.647 -1.050 -12.224 1.00 83.31 97 GLY A N 1
ATOM 742 C CA . GLY A 1 97 ? -0.635 -0.405 -13.546 1.00 83.31 97 GLY A CA 1
ATOM 743 C C . GLY A 1 97 ? 0.602 -0.753 -14.386 1.00 83.31 97 GLY A C 1
ATOM 744 O O . GLY A 1 97 ? 0.723 -0.282 -15.516 1.00 83.31 97 GLY A O 1
ATOM 745 N N . PHE A 1 98 ? 1.538 -1.527 -13.832 1.00 88.94 98 PHE A N 1
ATOM 746 C CA . PHE A 1 98 ? 2.854 -1.776 -14.411 1.00 88.94 98 PHE A CA 1
ATOM 747 C C . PHE A 1 98 ? 2.801 -2.822 -15.530 1.00 88.94 98 PHE A C 1
ATOM 749 O O . PHE A 1 98 ? 3.315 -2.585 -16.619 1.00 88.94 98 PHE A O 1
ATOM 756 N N . GLU A 1 99 ? 2.081 -3.918 -15.318 1.00 90.06 99 GLU A N 1
ATOM 757 C CA . GLU A 1 99 ? 1.826 -4.991 -16.281 1.00 90.06 99 GLU A CA 1
ATOM 758 C C . GLU A 1 99 ? 1.064 -4.456 -17.502 1.00 90.06 99 GLU A C 1
ATOM 760 O O . GLU A 1 99 ? 1.360 -4.812 -18.645 1.00 90.06 99 GLU A O 1
ATOM 765 N N . LEU A 1 100 ? 0.138 -3.514 -17.272 1.00 91.00 100 LEU A N 1
ATOM 766 C CA . LEU A 1 100 ? -0.540 -2.777 -18.338 1.00 91.00 100 LEU A CA 1
ATOM 767 C C . LEU A 1 100 ? 0.433 -1.876 -19.122 1.00 91.00 100 LEU A C 1
ATOM 769 O O . LEU A 1 100 ? 0.270 -1.708 -20.329 1.00 91.00 100 LEU A O 1
ATOM 773 N N . GLY A 1 101 ? 1.462 -1.330 -18.470 1.00 92.50 101 GLY A N 1
ATOM 774 C CA . GLY A 1 101 ? 2.572 -0.645 -19.135 1.00 92.50 101 GLY A CA 1
ATOM 775 C C . GLY A 1 101 ? 3.428 -1.597 -19.978 1.00 92.50 101 GLY A C 1
ATOM 776 O O . GLY A 1 101 ? 3.722 -1.286 -21.131 1.00 92.50 101 GLY A O 1
ATOM 777 N N . LEU A 1 102 ? 3.765 -2.778 -19.447 1.00 93.00 102 LEU A N 1
ATOM 778 C CA . LEU A 1 102 ? 4.563 -3.795 -20.143 1.00 93.00 102 LEU A CA 1
ATOM 779 C C . LEU A 1 102 ? 3.890 -4.279 -21.437 1.00 93.00 102 LEU A C 1
ATOM 781 O O . LEU A 1 102 ? 4.520 -4.276 -22.494 1.00 93.00 102 LEU A O 1
ATOM 785 N N . VAL A 1 103 ? 2.602 -4.636 -21.399 1.00 92.88 103 VAL A N 1
ATOM 786 C CA . VAL A 1 103 ? 1.887 -5.100 -22.607 1.00 92.88 103 VAL A CA 1
ATOM 787 C C . VAL A 1 103 ? 1.721 -3.989 -23.663 1.00 92.88 103 VAL A C 1
ATOM 789 O O . VAL A 1 103 ? 1.637 -4.266 -24.861 1.00 92.88 103 VAL A O 1
ATOM 792 N N . ASN A 1 104 ? 1.758 -2.717 -23.246 1.00 94.94 104 ASN A N 1
ATOM 793 C CA . ASN A 1 104 ? 1.642 -1.549 -24.125 1.00 94.94 104 ASN A CA 1
ATOM 794 C C . ASN A 1 104 ? 2.982 -0.858 -24.454 1.00 94.94 104 ASN A C 1
ATOM 796 O O . ASN A 1 104 ? 2.974 0.235 -25.022 1.00 94.94 104 ASN A O 1
ATOM 800 N N . MET A 1 105 ? 4.138 -1.484 -24.181 1.00 93.81 105 MET A N 1
ATOM 801 C CA . MET A 1 105 ? 5.460 -0.913 -24.512 1.00 93.81 105 MET A CA 1
ATOM 802 C C . MET A 1 105 ? 5.602 -0.490 -25.980 1.00 93.81 105 MET A C 1
ATOM 804 O O . MET A 1 105 ? 6.305 0.471 -26.270 1.00 93.81 105 MET A O 1
ATOM 808 N N . HIS A 1 106 ? 4.907 -1.169 -26.896 1.00 92.19 106 HIS A N 1
ATOM 809 C CA . HIS A 1 106 ? 4.909 -0.890 -28.336 1.00 92.19 106 HIS A CA 1
ATOM 810 C C . HIS A 1 106 ? 4.441 0.534 -28.715 1.00 92.19 106 HIS A C 1
ATOM 812 O O . HIS A 1 106 ? 4.633 0.956 -29.852 1.00 92.19 106 HIS A O 1
ATOM 818 N N . VAL A 1 107 ? 3.826 1.275 -27.785 1.00 95.19 107 VAL A N 1
ATOM 819 C CA . VAL A 1 107 ? 3.412 2.680 -27.962 1.00 95.19 107 VAL A CA 1
ATOM 820 C C . VAL A 1 107 ? 4.589 3.663 -27.774 1.00 95.19 107 VAL A C 1
ATOM 822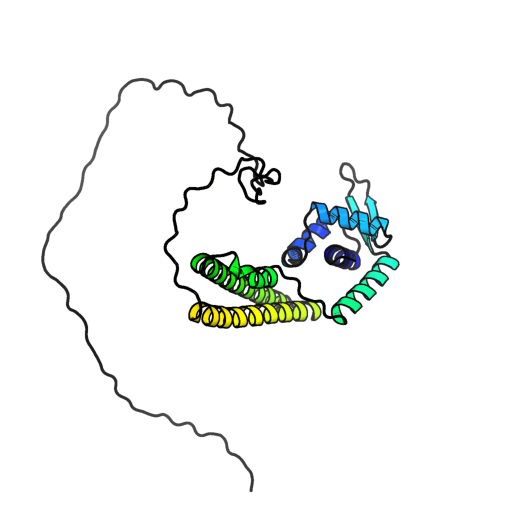 O O . VAL A 1 107 ? 4.483 4.834 -28.138 1.00 95.19 107 VAL A O 1
ATOM 825 N N . LEU A 1 108 ? 5.720 3.211 -27.219 1.00 93.56 108 LEU A N 1
ATOM 826 C CA . LEU A 1 108 ? 6.882 4.033 -26.868 1.00 93.56 108 LEU A CA 1
ATOM 827 C C . LEU A 1 108 ? 8.118 3.700 -27.720 1.00 93.56 108 LEU A C 1
ATOM 829 O O . LEU A 1 108 ? 8.305 2.572 -28.168 1.00 93.56 108 LEU A O 1
ATOM 833 N N . ARG A 1 109 ? 9.012 4.681 -27.895 1.00 92.69 109 ARG A N 1
ATOM 834 C CA . ARG A 1 109 ? 10.344 4.476 -28.499 1.00 92.69 109 ARG A CA 1
ATOM 835 C C . ARG A 1 109 ? 11.320 3.845 -27.500 1.00 92.69 109 ARG A C 1
ATOM 837 O O . ARG A 1 109 ? 11.174 4.047 -26.294 1.00 92.69 109 ARG A O 1
ATOM 844 N N . SER A 1 110 ? 12.370 3.183 -27.994 1.00 94.25 110 SER A N 1
ATOM 845 C CA . SER A 1 110 ? 13.426 2.550 -27.183 1.00 94.25 110 SER A CA 1
ATOM 846 C C . SER A 1 110 ? 13.985 3.472 -26.089 1.00 94.25 110 SER A C 1
ATOM 848 O O . SER A 1 110 ? 13.952 3.121 -24.911 1.00 94.25 110 SER A O 1
ATOM 850 N N . SER A 1 111 ? 14.418 4.685 -26.435 1.00 93.38 111 SER A N 1
ATOM 851 C CA . SER A 1 111 ? 14.856 5.717 -25.481 1.00 93.38 111 SER A CA 1
ATOM 852 C C . SER A 1 111 ? 13.829 6.025 -24.388 1.00 93.38 111 SER A C 1
ATOM 854 O O . SER A 1 111 ? 14.199 6.115 -23.219 1.00 93.38 111 SER A O 1
ATOM 856 N N . GLN A 1 112 ? 12.540 6.136 -24.724 1.00 94.75 112 GLN A N 1
ATOM 857 C CA . GLN A 1 112 ? 11.479 6.408 -23.745 1.00 94.75 112 GLN A CA 1
ATOM 858 C C . GLN A 1 112 ? 11.281 5.231 -22.782 1.00 94.75 112 GLN A C 1
ATOM 860 O O . GLN A 1 112 ? 11.177 5.446 -21.574 1.00 94.75 112 GLN A O 1
ATOM 865 N N . ILE A 1 113 ? 11.277 3.998 -23.302 1.00 95.62 113 ILE A N 1
ATOM 866 C CA . ILE A 1 113 ? 11.177 2.766 -22.503 1.00 95.62 113 ILE A CA 1
ATOM 867 C C . ILE A 1 113 ? 12.373 2.666 -21.546 1.00 95.62 113 ILE A C 1
ATOM 869 O O . ILE A 1 113 ? 12.193 2.498 -20.341 1.00 95.62 113 ILE A O 1
ATOM 873 N N . ARG A 1 114 ? 13.593 2.878 -22.054 1.00 94.94 114 ARG A N 1
ATOM 874 C CA . ARG A 1 114 ? 14.833 2.868 -21.265 1.00 94.94 114 ARG A CA 1
ATOM 875 C C . ARG A 1 114 ? 14.811 3.912 -20.145 1.00 94.94 114 ARG A C 1
ATOM 877 O O . ARG A 1 114 ? 15.122 3.591 -18.999 1.00 94.94 114 ARG A O 1
ATOM 884 N N . THR A 1 115 ? 14.395 5.148 -20.437 1.00 95.94 115 THR A N 1
ATOM 885 C CA . THR A 1 115 ? 14.235 6.200 -19.417 1.00 95.94 115 THR A CA 1
ATOM 886 C C . THR A 1 115 ? 13.195 5.816 -18.361 1.00 95.94 115 THR A C 1
ATOM 888 O O . THR A 1 115 ? 13.458 5.978 -17.168 1.00 95.94 115 THR A O 1
ATOM 891 N N . ALA A 1 116 ? 12.047 5.267 -18.771 1.00 96.19 116 ALA A N 1
ATOM 892 C CA . ALA A 1 116 ? 11.003 4.819 -17.852 1.00 96.19 116 ALA A CA 1
ATOM 893 C C . ALA A 1 116 ? 11.492 3.687 -16.933 1.00 96.19 116 ALA A C 1
ATOM 895 O O . ALA A 1 116 ? 11.277 3.748 -15.725 1.00 96.19 116 ALA A O 1
ATOM 896 N N . PHE A 1 117 ? 12.217 2.701 -17.465 1.00 96.62 117 PHE A N 1
ATOM 897 C CA . PHE A 1 117 ? 12.790 1.602 -16.685 1.00 96.62 117 PHE A CA 1
ATOM 898 C C . PHE A 1 117 ? 13.891 2.040 -15.715 1.00 96.62 117 PHE A C 1
ATOM 900 O O . PHE A 1 117 ? 13.926 1.563 -14.578 1.00 96.62 117 PHE A O 1
ATOM 907 N N . ILE A 1 118 ? 14.753 2.985 -16.105 1.00 96.06 118 ILE A N 1
ATOM 908 C CA . ILE A 1 118 ? 15.740 3.577 -15.190 1.00 96.06 118 ILE A CA 1
ATOM 909 C C . ILE A 1 118 ? 15.029 4.247 -14.007 1.00 96.06 118 ILE A C 1
ATOM 911 O O . ILE A 1 118 ? 15.396 3.986 -12.859 1.00 96.06 118 ILE A O 1
ATOM 915 N N . ALA A 1 119 ? 13.993 5.049 -14.274 1.00 96.44 119 ALA A N 1
ATOM 916 C CA . ALA A 1 119 ? 13.200 5.706 -13.238 1.00 96.44 119 ALA A CA 1
ATOM 917 C C . ALA A 1 119 ? 12.450 4.695 -12.349 1.00 96.44 119 ALA A C 1
ATOM 919 O O . ALA A 1 119 ? 12.480 4.817 -11.125 1.00 96.44 119 ALA A O 1
ATOM 920 N N . TYR A 1 120 ? 11.845 3.657 -12.939 1.00 95.75 120 TYR A N 1
ATOM 921 C CA . TYR A 1 120 ? 11.135 2.599 -12.211 1.00 95.75 120 TYR A CA 1
ATOM 922 C C . TYR A 1 120 ? 12.058 1.856 -11.238 1.00 95.75 120 TYR A C 1
ATOM 924 O O . TYR A 1 120 ? 11.762 1.733 -10.050 1.00 95.75 120 TYR A O 1
ATOM 932 N N . ARG A 1 121 ? 13.238 1.440 -11.715 1.00 97.19 121 ARG A N 1
ATOM 933 C CA . ARG A 1 121 ? 14.261 0.778 -10.895 1.00 97.19 121 ARG A CA 1
ATOM 934 C C . ARG A 1 121 ? 14.763 1.683 -9.763 1.00 97.19 121 ARG A C 1
ATOM 936 O O . ARG A 1 121 ? 14.951 1.207 -8.647 1.00 97.19 121 ARG A O 1
ATOM 943 N N . GLN A 1 122 ? 14.980 2.973 -10.029 1.00 97.12 122 GLN A N 1
ATOM 944 C CA . GLN A 1 122 ? 15.391 3.945 -9.005 1.00 97.12 122 GLN A CA 1
ATOM 945 C C . GLN A 1 122 ? 14.316 4.129 -7.922 1.00 97.12 122 GLN A C 1
ATOM 947 O O . GLN A 1 122 ? 14.641 4.152 -6.733 1.00 97.12 122 GLN A O 1
ATOM 952 N N . GLU A 1 123 ? 13.044 4.199 -8.314 1.00 95.69 123 GLU A N 1
ATOM 953 C CA . GLU A 1 123 ? 11.920 4.307 -7.384 1.00 95.69 123 GLU A CA 1
ATOM 954 C C . GLU A 1 123 ? 11.756 3.034 -6.535 1.00 95.69 123 GLU A C 1
ATOM 956 O O . GLU A 1 123 ? 11.578 3.137 -5.322 1.00 95.69 123 GLU A O 1
ATOM 961 N N . LEU A 1 124 ? 11.910 1.835 -7.112 1.00 95.50 124 LEU A N 1
ATOM 962 C CA . LEU A 1 124 ? 11.923 0.579 -6.345 1.00 95.50 124 LEU A CA 1
ATOM 963 C C . LEU A 1 124 ? 13.057 0.537 -5.310 1.00 95.50 124 LEU A C 1
ATOM 965 O O . LEU A 1 124 ? 12.811 0.202 -4.152 1.00 95.50 124 LEU A O 1
ATOM 969 N N . VAL A 1 125 ? 14.278 0.944 -5.681 1.00 97.88 125 VAL A N 1
ATOM 970 C CA . VAL A 1 125 ? 15.413 1.050 -4.740 1.00 97.88 125 VAL A CA 1
ATOM 971 C C . VAL A 1 125 ? 15.098 2.027 -3.600 1.00 97.88 125 VAL A C 1
ATOM 973 O O . VAL A 1 125 ? 15.329 1.705 -2.432 1.00 97.88 125 VAL A O 1
ATOM 976 N N . SER A 1 126 ? 14.526 3.194 -3.916 1.00 96.00 126 SER A N 1
ATOM 977 C CA . SER A 1 126 ? 14.094 4.190 -2.926 1.00 96.00 126 SER A CA 1
ATOM 978 C C . SER A 1 126 ? 13.035 3.623 -1.972 1.00 96.00 126 SER A C 1
ATOM 980 O O . SER A 1 126 ? 13.181 3.712 -0.749 1.00 96.00 126 SER A O 1
ATOM 982 N N . ARG A 1 127 ? 11.991 2.975 -2.507 1.00 92.50 127 ARG A N 1
ATOM 983 C CA . ARG A 1 127 ? 10.916 2.352 -1.719 1.00 92.50 127 ARG A CA 1
ATOM 984 C C . ARG A 1 127 ? 11.433 1.247 -0.813 1.00 92.50 127 ARG A C 1
ATOM 986 O O . ARG A 1 127 ? 11.076 1.234 0.363 1.00 92.50 127 ARG A O 1
ATOM 993 N N . LEU A 1 128 ? 12.299 0.373 -1.324 1.00 95.69 128 LEU A N 1
ATOM 994 C CA . LEU A 1 128 ? 12.898 -0.718 -0.561 1.00 95.69 128 LEU A CA 1
ATOM 995 C C . LEU A 1 128 ? 13.760 -0.195 0.597 1.00 95.69 128 LEU A C 1
ATOM 997 O O . LEU A 1 128 ? 13.623 -0.667 1.726 1.00 95.69 128 LEU A O 1
ATOM 1001 N N . ALA A 1 129 ? 14.592 0.823 0.354 1.00 95.81 129 ALA A N 1
ATOM 1002 C CA . ALA A 1 129 ? 15.388 1.462 1.402 1.00 95.81 129 ALA A CA 1
ATOM 1003 C C . ALA A 1 129 ? 14.498 2.075 2.502 1.00 95.81 129 ALA A C 1
ATOM 1005 O O . ALA A 1 129 ? 14.719 1.835 3.691 1.00 95.81 129 ALA A O 1
ATOM 1006 N N . GLN A 1 130 ? 13.443 2.801 2.118 1.00 91.25 130 GLN A N 1
ATOM 1007 C CA . GLN A 1 130 ? 12.484 3.365 3.072 1.00 91.25 130 GLN A CA 1
ATOM 1008 C C . GLN A 1 130 ? 11.696 2.288 3.835 1.00 91.25 130 GLN A C 1
ATOM 1010 O O . GLN A 1 130 ? 11.423 2.464 5.022 1.00 91.25 130 GLN A O 1
ATOM 1015 N N . ALA A 1 131 ? 11.305 1.192 3.178 1.00 90.56 131 ALA A N 1
ATOM 1016 C CA . ALA A 1 131 ? 10.579 0.089 3.802 1.00 90.56 131 ALA A CA 1
ATOM 1017 C C . ALA A 1 131 ? 11.448 -0.629 4.844 1.00 90.56 131 ALA A C 1
ATOM 1019 O O . ALA A 1 131 ? 10.998 -0.823 5.973 1.00 90.56 131 ALA A O 1
ATOM 1020 N N . ARG A 1 132 ? 12.711 -0.932 4.509 1.00 94.44 132 ARG A N 1
ATOM 1021 C CA . ARG A 1 132 ? 13.695 -1.519 5.434 1.00 94.44 132 ARG A CA 1
ATOM 1022 C C . ARG A 1 132 ? 13.957 -0.615 6.646 1.00 94.44 132 ARG A C 1
ATOM 1024 O O . ARG A 1 132 ? 13.935 -1.101 7.773 1.00 94.44 132 ARG A O 1
ATOM 1031 N N . GLU A 1 133 ? 14.118 0.694 6.448 1.00 92.94 133 GLU A N 1
ATOM 1032 C CA . GLU A 1 133 ? 14.304 1.652 7.553 1.00 92.94 133 GLU A CA 1
ATOM 1033 C C . GLU A 1 133 ? 13.052 1.781 8.443 1.00 92.94 133 GLU A C 1
ATOM 1035 O O . GLU A 1 133 ? 13.164 1.839 9.668 1.00 92.94 133 GLU A O 1
ATOM 1040 N N . ARG A 1 134 ? 11.843 1.768 7.859 1.00 88.12 134 ARG A N 1
ATOM 1041 C CA . ARG A 1 134 ? 10.586 1.704 8.631 1.00 8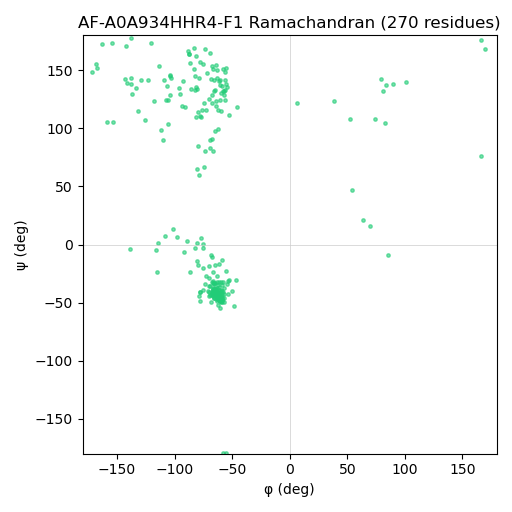8.12 134 ARG A CA 1
ATOM 1042 C C . ARG A 1 134 ? 10.490 0.407 9.439 1.00 88.12 134 ARG A C 1
ATOM 1044 O O . ARG A 1 134 ? 10.119 0.450 10.608 1.00 88.12 134 ARG A O 1
ATOM 1051 N N . TRP A 1 135 ? 10.852 -0.730 8.844 1.00 90.12 135 TRP A N 1
ATOM 1052 C CA . TRP A 1 135 ? 10.817 -2.034 9.510 1.00 90.12 135 TRP A CA 1
ATOM 1053 C C . TRP A 1 135 ? 11.812 -2.121 10.673 1.00 90.12 135 TRP A C 1
ATOM 1055 O O . TRP A 1 135 ? 11.461 -2.626 11.737 1.00 90.12 135 TRP A O 1
ATOM 1065 N N . ARG A 1 136 ? 13.016 -1.554 10.513 1.00 91.69 136 ARG A N 1
ATOM 1066 C CA . ARG A 1 136 ? 14.022 -1.452 11.581 1.00 91.69 136 ARG A CA 1
ATOM 1067 C C . ARG A 1 136 ? 13.476 -0.716 12.810 1.00 91.69 136 ARG A C 1
ATOM 1069 O O . ARG A 1 136 ? 13.544 -1.260 13.908 1.00 91.69 136 ARG A O 1
ATOM 1076 N N . LYS A 1 137 ? 12.862 0.459 12.622 1.00 88.62 137 LYS A N 1
ATOM 1077 C CA . LYS A 1 137 ? 12.240 1.228 13.721 1.00 88.62 137 LYS A CA 1
ATOM 1078 C C . LYS A 1 137 ? 11.113 0.455 14.399 1.00 88.62 137 LYS A C 1
ATOM 1080 O O . LYS A 1 137 ? 11.086 0.358 15.617 1.00 88.62 137 LYS A O 1
ATOM 1085 N N . LEU A 1 138 ? 10.241 -0.184 13.617 1.00 85.12 138 LEU A N 1
ATOM 1086 C CA . LEU A 1 138 ? 9.160 -1.014 14.160 1.00 85.12 138 LEU A CA 1
ATOM 1087 C C . LEU A 1 138 ? 9.682 -2.200 14.995 1.00 85.12 138 LEU A C 1
ATOM 1089 O O . LEU A 1 138 ? 9.038 -2.578 15.972 1.00 85.12 138 LEU A O 1
ATOM 1093 N N . LYS A 1 139 ? 10.852 -2.765 14.668 1.00 85.44 139 LYS A N 1
ATOM 1094 C CA . LYS A 1 139 ? 11.512 -3.781 15.508 1.00 85.44 139 LYS A CA 1
ATOM 1095 C C . LYS A 1 139 ? 12.091 -3.202 16.799 1.00 85.44 139 LYS A C 1
ATOM 1097 O O . LYS A 1 139 ? 11.955 -3.832 17.845 1.00 85.44 139 LYS A O 1
ATOM 1102 N N . GLU A 1 140 ? 12.695 -2.016 16.743 1.00 90.31 140 GLU A N 1
ATOM 1103 C CA . GLU A 1 140 ? 13.195 -1.290 17.924 1.00 90.31 140 GLU A CA 1
ATOM 1104 C C . GLU A 1 140 ? 12.048 -0.952 18.899 1.00 90.31 140 GLU A C 1
ATOM 1106 O O . GLU A 1 140 ? 12.158 -1.215 20.098 1.00 90.31 140 GLU A O 1
ATOM 1111 N N . ASP A 1 141 ? 10.905 -0.513 18.366 1.00 86.44 141 ASP A N 1
ATOM 1112 C CA . ASP A 1 141 ? 9.666 -0.218 19.104 1.00 86.44 141 ASP A CA 1
ATOM 1113 C C . ASP A 1 141 ? 8.886 -1.478 19.555 1.00 86.44 141 ASP A C 1
ATOM 1115 O O . ASP A 1 141 ? 7.829 -1.367 20.180 1.00 86.44 141 ASP A O 1
ATOM 1119 N N . LYS A 1 142 ? 9.394 -2.688 19.263 1.00 87.94 142 LYS A N 1
ATOM 1120 C CA . LYS A 1 142 ? 8.768 -3.993 19.572 1.00 87.94 142 LYS A CA 1
ATOM 1121 C C . LYS A 1 142 ? 7.335 -4.130 19.03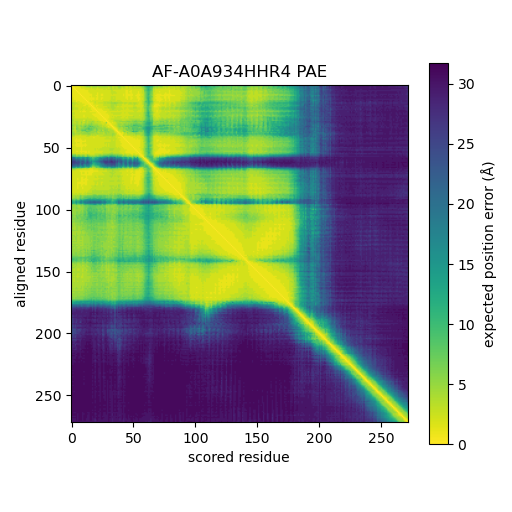4 1.00 87.94 142 LYS A C 1
ATOM 1123 O O . LYS A 1 142 ? 6.429 -4.563 19.749 1.00 87.94 142 LYS A O 1
ATOM 1128 N N . ALA A 1 143 ? 7.132 -3.763 17.769 1.00 82.06 143 ALA A N 1
ATOM 1129 C CA . ALA A 1 143 ? 5.837 -3.849 17.103 1.00 82.06 143 ALA A CA 1
ATOM 1130 C C . ALA A 1 143 ? 5.226 -5.274 17.146 1.00 82.06 143 ALA A C 1
ATOM 1132 O O . ALA A 1 143 ? 5.960 -6.266 17.180 1.00 82.06 143 ALA A O 1
ATOM 1133 N N . PRO A 1 144 ? 3.883 -5.405 17.109 1.00 87.69 144 PRO A N 1
ATOM 1134 C CA . PRO A 1 144 ? 3.211 -6.704 17.109 1.00 87.69 144 PRO A CA 1
ATOM 1135 C C . PRO A 1 144 ? 3.633 -7.608 15.943 1.00 87.69 144 PRO A C 1
ATOM 1137 O O . PRO A 1 144 ? 3.897 -7.129 14.841 1.00 87.69 144 PRO A O 1
ATOM 1140 N N . PHE A 1 145 ? 3.582 -8.927 16.155 1.00 89.38 145 PHE A N 1
ATOM 1141 C CA . PHE A 1 145 ? 3.935 -9.943 15.150 1.00 89.38 145 PHE A CA 1
ATOM 1142 C C . PHE A 1 145 ? 3.252 -9.736 13.785 1.00 89.38 145 PHE A C 1
ATOM 1144 O O . PHE A 1 145 ? 3.889 -9.886 12.748 1.00 89.38 145 PHE A O 1
ATOM 1151 N N . SER A 1 146 ? 1.977 -9.334 13.763 1.00 86.69 146 SER A N 1
ATOM 1152 C CA . SER A 1 146 ? 1.249 -9.049 12.518 1.00 86.69 146 SER A CA 1
ATOM 1153 C C . SER A 1 146 ? 1.819 -7.858 11.737 1.00 86.69 146 SER A C 1
ATOM 1155 O O . SER A 1 146 ? 1.801 -7.869 10.509 1.00 86.69 146 SER A O 1
ATOM 1157 N N . VAL A 1 147 ? 2.359 -6.850 12.428 1.00 85.06 147 VAL A N 1
ATOM 1158 C CA . VAL A 1 147 ? 3.004 -5.679 11.814 1.00 85.06 147 VAL A CA 1
ATOM 1159 C C . VAL A 1 147 ? 4.389 -6.050 11.277 1.00 85.06 147 VAL A C 1
ATOM 1161 O O . VAL A 1 147 ? 4.748 -5.621 10.181 1.00 85.06 147 VAL A O 1
ATOM 1164 N N . ASP A 1 148 ? 5.137 -6.889 11.999 1.00 87.44 148 ASP A N 1
ATOM 1165 C CA . ASP A 1 148 ? 6.413 -7.441 11.525 1.00 87.44 148 ASP A CA 1
ATOM 1166 C C . ASP A 1 148 ? 6.229 -8.301 10.263 1.00 87.44 148 ASP A C 1
ATOM 1168 O O . ASP A 1 148 ? 6.919 -8.088 9.266 1.00 87.44 148 ASP A O 1
ATOM 1172 N N . ALA A 1 149 ? 5.240 -9.201 10.268 1.00 90.56 149 ALA A N 1
ATOM 1173 C CA . ALA A 1 149 ? 4.887 -10.051 9.131 1.00 90.56 149 ALA A CA 1
ATOM 1174 C C . ALA A 1 149 ? 4.407 -9.246 7.907 1.00 90.56 149 ALA A C 1
ATOM 1176 O O . ALA A 1 149 ? 4.796 -9.537 6.777 1.00 90.56 149 ALA A O 1
ATOM 1177 N N . MET A 1 150 ? 3.607 -8.194 8.117 1.00 89.44 150 MET A N 1
ATOM 1178 C CA . MET A 1 150 ? 3.182 -7.283 7.047 1.00 89.44 150 MET A CA 1
ATOM 1179 C C . MET A 1 150 ? 4.382 -6.568 6.402 1.00 89.44 150 MET A C 1
ATOM 1181 O O . MET A 1 150 ? 4.472 -6.480 5.176 1.00 89.44 150 MET A O 1
ATOM 1185 N N . MET A 1 151 ? 5.312 -6.061 7.218 1.00 87.75 151 MET A N 1
ATOM 1186 C CA . MET A 1 151 ? 6.494 -5.348 6.726 1.00 87.75 151 MET A CA 1
ATOM 1187 C C . MET A 1 151 ? 7.492 -6.274 6.026 1.00 87.75 151 MET A C 1
ATOM 1189 O O . MET A 1 151 ? 8.024 -5.895 4.983 1.00 87.75 151 MET A O 1
ATOM 1193 N N . SER A 1 152 ? 7.724 -7.479 6.554 1.00 93.06 152 SER A N 1
ATOM 1194 C CA . SER A 1 152 ? 8.621 -8.460 5.933 1.00 93.06 152 SER A CA 1
ATOM 1195 C C . SER A 1 152 ? 8.082 -8.952 4.587 1.00 93.06 152 SER A C 1
ATOM 1197 O O . SER A 1 152 ? 8.830 -8.970 3.612 1.00 93.06 152 SER A O 1
ATOM 1199 N N . HIS A 1 153 ? 6.776 -9.225 4.488 1.00 92.69 153 HIS A N 1
ATOM 1200 C CA . HIS A 1 153 ? 6.113 -9.539 3.220 1.00 92.69 153 HIS A CA 1
ATOM 1201 C C . HIS A 1 153 ? 6.243 -8.394 2.201 1.00 92.69 153 HIS A C 1
ATOM 1203 O O . HIS A 1 153 ? 6.625 -8.622 1.056 1.00 92.69 153 HIS A O 1
ATOM 1209 N N . HIS A 1 154 ? 5.978 -7.146 2.606 1.00 90.31 154 HIS A N 1
ATOM 1210 C CA . HIS A 1 154 ? 6.104 -5.992 1.708 1.00 90.31 154 HIS A CA 1
ATOM 1211 C C . HIS A 1 154 ? 7.539 -5.794 1.189 1.00 90.31 154 HIS A C 1
ATOM 1213 O O . HIS A 1 154 ? 7.730 -5.472 0.017 1.00 90.31 154 HIS A O 1
ATOM 1219 N N . ILE A 1 155 ? 8.544 -6.015 2.042 1.00 94.38 155 ILE A N 1
ATOM 1220 C CA . ILE A 1 155 ? 9.960 -5.964 1.659 1.00 94.38 155 ILE A CA 1
ATOM 1221 C C . ILE A 1 155 ? 10.300 -7.085 0.671 1.00 94.38 155 ILE A C 1
ATOM 1223 O O . ILE A 1 155 ? 10.884 -6.790 -0.367 1.00 94.38 155 ILE A O 1
ATOM 1227 N N . ALA A 1 156 ? 9.864 -8.322 0.927 1.00 96.25 156 ALA A N 1
ATOM 1228 C CA . ALA A 1 156 ? 10.098 -9.454 0.029 1.00 96.25 156 ALA A CA 1
ATOM 1229 C C . ALA A 1 156 ? 9.491 -9.234 -1.372 1.00 96.25 156 ALA A C 1
ATOM 1231 O O . ALA A 1 156 ? 10.127 -9.554 -2.373 1.00 96.25 156 ALA A O 1
ATOM 1232 N N . MET A 1 157 ? 8.300 -8.627 -1.460 1.00 93.19 157 MET A N 1
ATOM 1233 C CA . MET A 1 157 ? 7.686 -8.266 -2.747 1.00 93.19 157 MET A CA 1
ATOM 1234 C C . MET A 1 157 ? 8.500 -7.202 -3.502 1.00 93.19 157 MET A C 1
ATOM 1236 O O . MET A 1 157 ? 8.743 -7.357 -4.696 1.00 93.19 157 MET A O 1
ATOM 1240 N N . LEU A 1 158 ? 8.969 -6.152 -2.814 1.00 93.75 158 LEU A N 1
ATOM 1241 C CA . LEU A 1 158 ? 9.825 -5.119 -3.417 1.00 93.75 158 LEU A CA 1
ATOM 1242 C C . LEU A 1 158 ? 11.195 -5.664 -3.850 1.00 93.75 158 LEU A C 1
ATOM 1244 O O . LEU A 1 158 ? 11.751 -5.193 -4.837 1.00 93.75 158 LEU A O 1
ATOM 1248 N N . GLU A 1 159 ? 11.750 -6.629 -3.116 1.00 97.56 159 GLU A N 1
ATOM 1249 C CA . GLU A 1 159 ? 13.001 -7.313 -3.463 1.00 97.56 159 GLU A CA 1
ATOM 1250 C C . GLU A 1 159 ? 12.821 -8.183 -4.710 1.00 97.56 159 GLU A C 1
ATOM 1252 O O . GLU A 1 159 ? 13.569 -8.017 -5.673 1.00 97.56 159 GLU A O 1
ATOM 1257 N N . ALA A 1 160 ? 11.781 -9.021 -4.743 1.00 96.81 160 ALA A N 1
ATOM 1258 C CA . ALA A 1 160 ? 11.457 -9.858 -5.896 1.00 96.81 160 ALA A CA 1
ATOM 1259 C C . ALA A 1 160 ? 11.204 -9.027 -7.168 1.00 96.81 160 ALA A C 1
ATOM 1261 O O . ALA A 1 160 ? 11.720 -9.360 -8.234 1.00 96.81 160 ALA A O 1
ATOM 1262 N N . GLU A 1 161 ? 10.466 -7.919 -7.061 1.00 95.38 161 GLU A N 1
ATOM 1263 C CA . GLU A 1 161 ? 10.210 -7.015 -8.187 1.00 95.38 161 GLU A CA 1
ATOM 1264 C C . GLU A 1 161 ? 11.484 -6.281 -8.644 1.00 95.38 161 GLU A C 1
ATOM 1266 O O . GLU A 1 161 ? 11.746 -6.165 -9.843 1.00 95.38 161 GLU A O 1
ATOM 1271 N N . LEU A 1 162 ? 12.319 -5.828 -7.700 1.00 97.31 162 LEU A N 1
ATOM 1272 C CA . LEU A 1 162 ? 13.590 -5.165 -7.998 1.00 97.31 162 LEU A CA 1
ATOM 1273 C C . LEU A 1 162 ? 14.621 -6.117 -8.627 1.00 97.31 162 LEU A C 1
ATOM 1275 O O . LEU A 1 162 ? 15.440 -5.677 -9.436 1.00 97.31 162 LEU A O 1
ATOM 1279 N N . ASP A 1 163 ? 14.615 -7.397 -8.270 1.00 98.12 163 ASP A N 1
ATOM 1280 C CA . ASP A 1 163 ? 15.494 -8.395 -8.880 1.00 98.12 163 ASP A CA 1
ATOM 1281 C C . ASP A 1 163 ? 14.975 -8.831 -10.254 1.00 98.12 163 ASP A C 1
ATOM 1283 O O . ASP A 1 163 ? 15.754 -8.878 -11.210 1.00 98.12 163 ASP A O 1
ATOM 1287 N N . TRP A 1 164 ? 13.658 -9.013 -10.400 1.00 97.62 164 TRP A N 1
ATOM 1288 C CA . TRP A 1 164 ? 13.024 -9.269 -11.694 1.00 97.62 164 TRP A CA 1
ATOM 1289 C C . TRP A 1 164 ? 13.287 -8.137 -12.697 1.00 97.62 164 TRP A C 1
ATOM 1291 O O . TRP A 1 164 ? 13.728 -8.404 -13.816 1.00 97.62 164 TRP A O 1
ATOM 1301 N N . ILE A 1 165 ? 13.098 -6.868 -12.305 1.00 97.12 165 ILE A N 1
ATOM 1302 C CA . ILE A 1 165 ? 13.243 -5.741 -13.238 1.00 97.12 165 ILE A CA 1
ATOM 1303 C C . ILE A 1 165 ? 14.688 -5.556 -13.720 1.00 97.12 165 ILE A C 1
ATOM 1305 O O . ILE A 1 165 ? 14.885 -5.146 -14.858 1.00 97.12 165 ILE A O 1
ATOM 1309 N N . LYS A 1 166 ? 15.710 -5.876 -12.909 1.00 97.25 166 LYS A N 1
ATOM 1310 C CA . LYS A 1 166 ? 17.119 -5.828 -13.356 1.00 97.25 166 LYS A CA 1
ATOM 1311 C C . LYS A 1 166 ? 17.338 -6.781 -14.530 1.00 97.25 166 LYS A C 1
ATOM 1313 O O . LYS A 1 166 ? 17.763 -6.347 -15.596 1.00 97.25 166 LYS A O 1
ATOM 1318 N N . VAL A 1 167 ? 16.971 -8.049 -14.334 1.00 98.06 167 VAL A N 1
ATOM 1319 C CA . VAL A 1 167 ? 17.109 -9.110 -15.340 1.00 98.06 167 VAL A CA 1
ATOM 1320 C C . VAL A 1 167 ? 16.269 -8.791 -16.578 1.00 98.06 167 VAL A C 1
ATOM 1322 O O . VAL A 1 167 ? 16.743 -8.938 -17.702 1.00 98.06 167 VAL A O 1
ATOM 1325 N N . PHE A 1 168 ? 15.041 -8.303 -16.388 1.00 97.06 168 PHE A N 1
ATOM 1326 C CA . PHE A 1 168 ? 14.158 -7.932 -17.489 1.00 97.06 168 PHE A CA 1
ATOM 1327 C C . PHE A 1 168 ? 14.699 -6.757 -18.318 1.00 97.06 168 PHE A C 1
ATOM 1329 O O . PHE A 1 168 ? 14.653 -6.815 -19.545 1.00 97.06 168 PHE A O 1
ATOM 1336 N N . ILE A 1 169 ? 15.252 -5.716 -17.680 1.00 96.31 169 ILE A N 1
ATOM 1337 C CA . ILE A 1 169 ? 15.887 -4.592 -18.388 1.00 96.31 169 ILE A CA 1
ATOM 1338 C C . ILE A 1 169 ? 17.056 -5.097 -19.234 1.00 96.31 169 ILE A C 1
ATOM 1340 O O . ILE A 1 169 ? 17.118 -4.768 -20.411 1.00 96.31 169 ILE A O 1
ATOM 1344 N N . GLU A 1 170 ? 17.946 -5.923 -18.681 1.00 96.19 170 GLU A N 1
ATOM 1345 C CA . GLU A 1 170 ? 19.093 -6.475 -19.419 1.00 96.19 170 GLU A CA 1
ATOM 1346 C C . GLU A 1 170 ? 18.648 -7.311 -20.634 1.00 96.19 170 GLU A C 1
ATOM 1348 O O . GLU A 1 170 ? 19.162 -7.136 -21.741 1.00 96.19 170 GLU A O 1
ATOM 1353 N N . GLN A 1 171 ? 17.633 -8.166 -20.459 1.00 96.38 171 GLN A N 1
ATOM 1354 C CA . GLN A 1 171 ? 17.044 -8.961 -21.542 1.00 96.38 171 GLN A CA 1
ATOM 1355 C C . GLN A 1 171 ? 16.365 -8.100 -22.613 1.00 96.38 171 GLN A C 1
ATOM 1357 O O . GLN A 1 171 ? 16.467 -8.407 -23.803 1.00 96.38 171 GLN A O 1
ATOM 1362 N N . TRP A 1 172 ? 15.663 -7.038 -22.212 1.00 96.00 172 TRP A N 1
ATOM 1363 C CA . TRP A 1 172 ? 15.020 -6.108 -23.136 1.00 96.00 172 TRP A CA 1
ATOM 1364 C C . TRP A 1 172 ? 16.056 -5.269 -23.892 1.00 96.00 172 TRP A C 1
ATOM 1366 O O . TRP A 1 172 ? 15.965 -5.151 -25.110 1.00 96.00 172 TRP A O 1
ATOM 1376 N N . GLU A 1 173 ? 17.082 -4.747 -23.215 1.00 94.00 173 GLU A N 1
ATOM 1377 C CA . GLU A 1 173 ? 18.135 -3.937 -23.837 1.00 94.00 173 GLU A CA 1
ATOM 1378 C C . GLU A 1 173 ? 18.940 -4.718 -24.884 1.00 94.00 173 GLU A C 1
ATOM 1380 O O . GLU A 1 173 ? 19.291 -4.146 -25.914 1.00 94.00 173 GLU A O 1
ATOM 1385 N N . ALA A 1 174 ? 19.164 -6.021 -24.675 1.00 93.94 174 ALA A N 1
ATOM 1386 C CA . ALA A 1 174 ? 19.807 -6.907 -25.651 1.00 93.94 174 ALA A CA 1
ATOM 1387 C C . ALA A 1 174 ? 18.994 -7.112 -26.950 1.00 93.94 174 ALA A C 1
ATOM 1389 O O . ALA A 1 174 ? 19.539 -7.569 -27.953 1.00 93.94 174 ALA A O 1
ATOM 1390 N N . GLN A 1 175 ? 17.697 -6.791 -26.930 1.00 92.44 175 GLN A N 1
ATOM 1391 C CA . GLN A 1 175 ? 16.756 -6.937 -28.049 1.00 92.44 175 GLN A CA 1
ATOM 1392 C C . GLN A 1 175 ? 16.196 -5.587 -28.532 1.00 92.44 175 GLN A C 1
ATOM 1394 O O . GLN A 1 175 ? 15.436 -5.544 -29.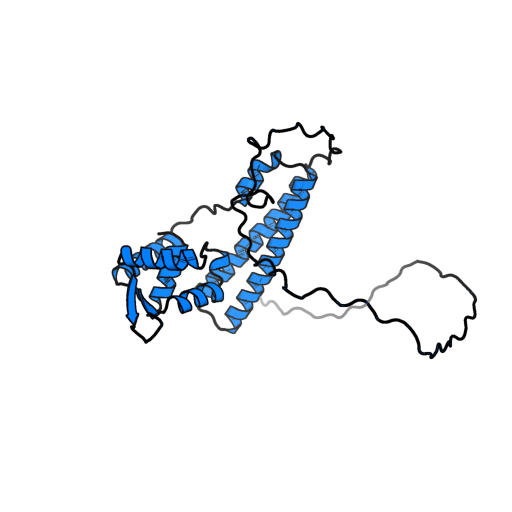501 1.00 92.44 175 GLN A O 1
ATOM 1399 N N . ALA A 1 176 ? 16.530 -4.487 -27.851 1.00 87.44 176 ALA A N 1
ATOM 1400 C CA . ALA A 1 176 ? 15.952 -3.179 -28.107 1.00 87.44 176 ALA A CA 1
ATOM 1401 C C . ALA A 1 176 ? 16.390 -2.653 -29.486 1.00 87.44 176 ALA A C 1
ATOM 1403 O O . ALA A 1 176 ? 17.594 -2.593 -29.758 1.00 87.44 176 ALA A O 1
ATOM 1404 N N . PRO A 1 177 ? 15.452 -2.211 -30.347 1.00 84.94 177 PRO A N 1
ATOM 1405 C CA . PRO A 1 177 ? 15.804 -1.522 -31.580 1.00 84.94 177 PRO A CA 1
ATOM 1406 C C . PRO A 1 177 ? 16.681 -0.301 -31.275 1.00 84.94 177 PRO A C 1
ATOM 1408 O O . PRO A 1 177 ? 16.406 0.393 -30.284 1.00 84.94 177 PRO A O 1
ATOM 1411 N N . PRO A 1 178 ? 17.703 -0.004 -32.101 1.00 80.38 178 PRO A N 1
ATOM 1412 C CA . PRO A 1 178 ? 18.471 1.226 -31.952 1.00 80.38 178 PRO A CA 1
ATOM 1413 C C . PRO A 1 178 ? 17.531 2.435 -32.008 1.00 80.38 178 PRO A C 1
ATOM 1415 O O . PRO A 1 178 ? 16.508 2.401 -32.692 1.00 80.38 178 PRO A O 1
ATOM 1418 N N . ASP A 1 179 ? 17.871 3.504 -31.287 1.00 77.69 179 ASP A N 1
ATOM 1419 C CA . ASP A 1 179 ? 17.102 4.745 -31.342 1.00 77.69 179 ASP A CA 1
ATOM 1420 C C . ASP A 1 179 ? 17.195 5.349 -32.749 1.00 77.69 179 ASP A C 1
ATOM 1422 O O . ASP A 1 179 ? 18.169 6.021 -33.095 1.00 77.69 179 ASP A O 1
ATOM 1426 N N . GLU A 1 180 ? 16.173 5.100 -33.573 1.00 67.25 180 GLU A N 1
ATOM 1427 C CA . GLU A 1 180 ? 16.037 5.775 -34.858 1.00 67.25 180 GLU A CA 1
ATOM 1428 C C . GLU A 1 180 ? 15.982 7.293 -34.625 1.00 67.25 180 GLU A C 1
ATOM 1430 O O . GLU A 1 180 ? 15.224 7.765 -33.762 1.00 67.25 180 GLU A O 1
ATOM 1435 N N . PRO A 1 181 ? 16.771 8.086 -35.378 1.00 60.16 181 PRO A N 1
ATOM 1436 C CA . PRO A 1 181 ? 16.713 9.533 -35.275 1.00 60.16 181 PRO A CA 1
ATOM 1437 C C . PRO A 1 181 ? 15.283 9.976 -35.567 1.00 60.16 181 PRO A C 1
ATOM 1439 O O . PRO A 1 181 ? 14.671 9.525 -36.535 1.00 60.16 181 PRO A O 1
ATOM 1442 N N . ALA A 1 182 ? 14.743 10.845 -34.711 1.00 56.44 182 ALA A N 1
ATOM 1443 C CA . ALA A 1 182 ? 13.352 11.255 -34.798 1.00 56.44 182 ALA A CA 1
ATOM 1444 C C . ALA A 1 182 ? 13.031 11.754 -36.213 1.00 56.44 182 ALA A C 1
ATOM 1446 O O . ALA A 1 182 ? 13.495 12.820 -36.619 1.00 56.44 182 ALA A O 1
ATOM 1447 N N . ALA A 1 183 ? 12.204 11.003 -36.943 1.00 52.91 183 ALA A N 1
ATOM 1448 C CA . ALA A 1 183 ? 11.592 11.495 -38.161 1.00 52.91 183 ALA A CA 1
ATOM 1449 C C . ALA A 1 183 ? 10.718 12.695 -37.775 1.00 52.91 183 ALA A C 1
ATOM 1451 O O . ALA A 1 183 ? 9.615 12.529 -37.245 1.00 52.91 183 ALA A O 1
ATOM 1452 N N . TYR A 1 184 ? 11.246 13.902 -37.991 1.00 47.75 184 TYR A N 1
ATOM 1453 C CA . TYR A 1 184 ? 10.520 15.158 -37.851 1.00 47.75 184 TYR A CA 1
ATOM 1454 C C . TYR A 1 184 ? 9.446 15.214 -38.940 1.00 47.75 184 TYR A C 1
ATOM 1456 O O . TYR A 1 184 ? 9.613 15.829 -39.988 1.00 47.75 184 TYR A O 1
ATOM 1464 N N . SER A 1 185 ? 8.339 14.526 -38.683 1.00 58.03 185 SER A N 1
ATOM 1465 C CA . SER A 1 185 ? 7.071 14.827 -39.330 1.00 58.03 185 SER A CA 1
ATOM 1466 C C . SER A 1 185 ? 6.613 16.158 -38.751 1.00 58.03 185 SER A C 1
ATOM 1468 O O . SER A 1 185 ? 6.548 16.282 -37.524 1.00 58.03 185 SER A O 1
ATOM 1470 N N . GLU A 1 186 ? 6.325 17.153 -39.592 1.00 53.38 186 GLU A N 1
ATOM 1471 C CA . GLU A 1 186 ? 5.689 18.371 -39.088 1.00 53.38 186 GLU A CA 1
ATOM 1472 C C . GLU A 1 186 ? 4.398 17.986 -38.350 1.00 53.38 186 GLU A C 1
ATOM 1474 O O . GLU A 1 186 ? 3.683 17.082 -38.806 1.00 53.38 186 GLU A O 1
ATOM 1479 N N . PRO A 1 187 ? 4.110 18.598 -37.188 1.00 56.66 187 PRO A N 1
ATOM 1480 C CA . PRO A 1 187 ? 2.912 18.271 -36.439 1.00 56.66 187 PRO A CA 1
ATOM 1481 C C . PRO A 1 187 ? 1.698 18.555 -37.319 1.00 56.66 187 PRO A C 1
ATOM 1483 O O . PRO A 1 187 ? 1.424 19.702 -37.667 1.00 56.66 187 PRO A O 1
ATOM 1486 N N . VAL A 1 188 ? 0.964 17.498 -37.678 1.00 61.56 188 VAL A N 1
ATOM 1487 C CA . VAL A 1 188 ? -0.343 17.648 -38.319 1.00 61.56 188 VAL A CA 1
ATOM 1488 C C . VAL A 1 188 ? -1.191 18.498 -37.384 1.00 61.56 188 VAL A C 1
ATOM 1490 O O . VAL A 1 188 ? -1.340 18.157 -36.210 1.00 61.56 188 VAL A O 1
ATOM 1493 N N . ASP A 1 189 ? -1.724 19.600 -37.903 1.00 63.03 189 ASP A N 1
ATOM 1494 C CA . ASP A 1 189 ? -2.481 20.582 -37.131 1.00 63.03 189 ASP A CA 1
ATOM 1495 C C . ASP A 1 189 ? -3.827 19.968 -36.692 1.00 63.03 189 ASP A C 1
ATOM 1497 O O . ASP A 1 189 ? -4.857 20.080 -37.362 1.00 63.03 189 ASP A O 1
ATOM 1501 N N . ILE A 1 190 ? -3.811 19.207 -35.590 1.00 62.16 190 ILE A N 1
ATOM 1502 C CA . ILE A 1 190 ? -4.994 18.548 -35.028 1.00 62.16 190 ILE A CA 1
ATOM 1503 C C . ILE A 1 190 ? -5.862 19.639 -34.391 1.00 62.16 190 ILE A C 1
ATOM 1505 O O . ILE A 1 190 ? -5.442 20.216 -33.381 1.00 62.16 190 ILE A O 1
ATOM 1509 N N . PRO A 1 191 ? -7.088 19.898 -34.893 1.00 68.38 191 PRO A N 1
ATOM 1510 C CA . PRO A 1 191 ? -7.941 20.945 -34.346 1.00 68.38 191 PRO A CA 1
ATOM 1511 C C . PRO A 1 191 ? -8.183 20.729 -32.851 1.00 68.38 191 PRO A C 1
ATOM 1513 O O . PRO A 1 191 ? -8.538 19.623 -32.442 1.00 68.38 191 PRO A O 1
ATOM 1516 N N . ARG A 1 192 ? -8.041 21.792 -32.047 1.00 59.81 192 ARG A N 1
ATOM 1517 C CA . ARG A 1 192 ? -8.041 21.765 -30.565 1.00 59.81 192 ARG A CA 1
ATOM 1518 C C . ARG A 1 192 ? -9.173 20.941 -29.931 1.00 59.81 192 ARG A C 1
ATOM 1520 O O . ARG A 1 192 ? -8.977 20.327 -28.894 1.00 59.81 192 ARG A O 1
ATOM 1527 N N . MET A 1 193 ? -10.336 20.863 -30.583 1.00 61.78 193 MET A N 1
ATOM 1528 C CA . MET A 1 193 ? -11.496 20.064 -30.149 1.00 61.78 193 MET A CA 1
ATOM 1529 C C . MET A 1 193 ? -11.299 18.533 -30.212 1.00 61.78 193 MET A C 1
ATOM 1531 O O . MET A 1 193 ? -12.173 17.803 -29.754 1.00 61.78 193 MET A O 1
ATOM 1535 N N . LYS A 1 194 ? -10.209 18.032 -30.811 1.00 56.72 194 LYS A N 1
ATOM 1536 C CA . LYS A 1 194 ? -9.911 16.596 -30.981 1.00 56.72 194 LYS A CA 1
ATOM 1537 C C . LYS A 1 194 ? -8.684 16.112 -30.198 1.00 56.72 194 LYS A C 1
ATOM 1539 O O . LYS A 1 194 ? -8.325 14.943 -30.312 1.00 56.72 194 LYS A O 1
ATOM 1544 N N . GLN A 1 195 ? -8.023 16.985 -29.442 1.00 63.94 195 GLN A N 1
ATOM 1545 C CA . GLN A 1 195 ? -6.837 16.623 -28.664 1.00 63.94 195 GLN A CA 1
ATOM 1546 C C . GLN A 1 195 ? -7.256 15.976 -27.334 1.00 63.94 195 GLN A C 1
ATOM 1548 O O . GLN A 1 195 ? -8.136 16.484 -26.639 1.00 63.94 195 GLN A O 1
ATOM 1553 N N . VAL A 1 196 ? -6.641 14.843 -26.977 1.00 59.66 196 VAL A N 1
ATOM 1554 C CA . VAL A 1 196 ? -6.855 14.198 -25.672 1.00 59.66 196 VAL A CA 1
ATOM 1555 C C . VAL A 1 196 ? -6.050 14.959 -24.628 1.00 59.66 196 VAL A C 1
ATOM 1557 O O . VAL A 1 196 ? -4.823 14.912 -24.630 1.00 59.66 196 VAL A O 1
ATOM 1560 N N . VAL A 1 197 ? -6.744 15.657 -23.733 1.00 59.47 197 VAL A N 1
ATOM 1561 C CA . VAL A 1 197 ? -6.103 16.460 -22.690 1.00 59.47 197 VAL A CA 1
ATOM 1562 C C . VAL A 1 197 ? -5.692 15.551 -21.532 1.00 59.47 197 VAL A C 1
ATOM 1564 O O . VAL A 1 197 ? -6.539 15.016 -20.815 1.00 59.47 197 VAL A O 1
ATOM 1567 N N . LEU A 1 198 ? -4.385 15.342 -21.364 1.00 60.78 198 LEU A N 1
ATOM 1568 C CA . LEU A 1 198 ? -3.848 14.509 -20.286 1.00 60.78 198 LEU A CA 1
ATOM 1569 C C . LEU A 1 198 ? -4.112 15.156 -18.910 1.00 60.78 198 LEU A C 1
ATOM 1571 O O . LEU A 1 198 ? -4.123 16.383 -18.806 1.00 60.78 198 LEU A O 1
ATOM 1575 N N . PRO A 1 199 ? -4.247 14.381 -17.813 1.00 53.97 199 PRO A N 1
ATOM 1576 C CA . PRO A 1 199 ? -4.553 14.931 -16.484 1.00 53.97 199 PRO A CA 1
ATOM 1577 C C . PRO A 1 199 ? -3.579 16.008 -15.973 1.00 53.97 199 PRO A C 1
ATOM 1579 O O . PRO A 1 199 ? -3.959 16.818 -15.128 1.00 53.97 199 PRO A O 1
ATOM 1582 N N . HIS A 1 200 ? -2.347 16.033 -16.492 1.00 52.47 200 HIS A N 1
ATOM 1583 C CA . HIS A 1 200 ? -1.287 16.981 -16.131 1.00 52.47 200 HIS A CA 1
ATOM 1584 C C . HIS A 1 200 ? -0.974 18.029 -17.216 1.00 52.47 200 HIS A C 1
ATOM 1586 O O . HIS A 1 200 ? -0.023 18.793 -17.065 1.00 52.47 200 HIS A O 1
ATOM 1592 N N . ASP A 1 201 ? -1.764 18.082 -18.290 1.00 61.53 201 ASP A N 1
ATOM 1593 C CA . ASP A 1 201 ? -1.640 19.096 -19.339 1.00 61.53 201 ASP A CA 1
ATOM 1594 C C . ASP A 1 201 ? -1.975 20.506 -18.791 1.00 61.53 201 ASP A C 1
ATOM 1596 O O . ASP A 1 201 ? -2.887 20.633 -17.961 1.00 61.53 201 ASP A O 1
ATOM 1600 N N . PRO A 1 202 ? -1.270 21.582 -19.201 1.00 58.38 202 PRO A N 1
ATOM 1601 C CA . PRO A 1 202 ? -1.597 22.948 -18.789 1.00 58.38 202 PRO A CA 1
ATOM 1602 C C . PRO A 1 202 ? -3.053 23.370 -19.052 1.00 58.38 202 PRO A C 1
ATOM 1604 O O . PRO A 1 202 ? -3.566 24.140 -18.232 1.00 58.38 202 PRO A O 1
ATOM 1607 N N . ASP A 1 203 ? -3.693 22.852 -20.109 1.00 55.88 203 ASP A N 1
ATOM 1608 C CA . ASP A 1 203 ? -5.091 23.113 -20.499 1.00 55.88 203 ASP A CA 1
ATOM 1609 C C . ASP A 1 203 ? -6.106 22.139 -19.850 1.00 55.88 203 ASP A C 1
ATOM 1611 O O . ASP A 1 203 ? -7.307 22.206 -20.123 1.00 55.88 203 ASP A O 1
ATOM 1615 N N . SER A 1 204 ? -5.661 21.228 -18.975 1.00 55.34 204 SER A N 1
ATOM 1616 C CA . SER A 1 204 ? -6.530 20.232 -18.333 1.00 55.34 204 SER A CA 1
ATOM 1617 C C . SER A 1 204 ? -7.600 20.861 -17.427 1.00 55.34 204 SER A C 1
ATOM 1619 O O . SER A 1 204 ? -7.253 21.507 -16.432 1.00 55.34 204 SER A O 1
ATOM 1621 N N . PRO A 1 205 ? -8.907 20.596 -17.653 1.00 52.91 205 PRO A N 1
ATOM 1622 C CA . PRO A 1 205 ? -9.974 21.043 -16.751 1.00 52.91 205 PRO A CA 1
ATOM 1623 C C . PRO A 1 205 ? -9.930 20.336 -15.384 1.00 52.91 205 PRO A C 1
ATOM 1625 O O . PRO A 1 205 ? -10.615 20.747 -14.451 1.00 52.91 205 PRO A O 1
ATOM 1628 N N . HIS A 1 206 ? -9.111 19.287 -15.247 1.00 47.44 206 HIS A N 1
ATOM 1629 C CA . HIS A 1 206 ? -8.876 18.558 -13.999 1.00 47.44 206 HIS A CA 1
ATOM 1630 C C . HIS A 1 206 ? -7.594 19.001 -13.271 1.00 47.44 206 HIS A C 1
ATOM 1632 O O . HIS A 1 206 ? -7.222 18.412 -12.255 1.00 47.44 206 HIS A O 1
ATOM 1638 N N . ARG A 1 207 ? -6.922 20.056 -13.751 1.00 52.03 207 ARG A N 1
ATOM 1639 C CA . ARG A 1 207 ? -5.742 20.646 -13.112 1.00 52.03 207 ARG A CA 1
ATOM 1640 C C . ARG A 1 207 ? -6.118 21.346 -11.802 1.00 52.03 207 ARG A C 1
ATOM 1642 O O . ARG A 1 207 ? -6.384 22.544 -11.781 1.00 52.03 207 ARG A O 1
ATOM 1649 N N . VAL A 1 208 ? -6.088 20.614 -10.689 1.00 51.62 208 VAL A N 1
ATOM 1650 C CA . VAL A 1 208 ? -6.235 21.189 -9.340 1.00 51.62 208 VAL A CA 1
ATOM 1651 C C . VAL A 1 208 ? -4.925 21.887 -8.931 1.00 51.62 208 VAL A C 1
ATOM 1653 O O . VAL A 1 208 ? -3.911 21.205 -8.763 1.00 51.62 208 VAL A O 1
ATOM 1656 N N . PRO A 1 209 ? -4.894 23.220 -8.726 1.00 50.09 209 PRO A N 1
ATOM 1657 C CA . PRO A 1 209 ? -3.696 23.904 -8.252 1.00 50.09 209 PRO A CA 1
ATOM 1658 C C . PRO A 1 209 ? -3.537 23.668 -6.744 1.00 50.09 209 PRO A C 1
ATOM 1660 O O . PRO A 1 209 ? -4.288 24.207 -5.936 1.00 50.09 209 PRO A O 1
ATOM 1663 N N . THR A 1 210 ? -2.536 22.888 -6.337 1.00 48.53 210 THR A N 1
ATOM 1664 C CA . THR A 1 210 ? -2.265 22.572 -4.918 1.00 48.53 210 THR A CA 1
ATOM 1665 C C . THR A 1 210 ? -1.574 23.699 -4.139 1.00 48.53 210 THR A C 1
ATOM 1667 O O . THR A 1 210 ? -1.234 23.527 -2.969 1.00 48.53 210 THR A O 1
ATOM 1670 N N . ARG A 1 211 ? -1.380 24.872 -4.754 1.00 44.34 211 ARG A N 1
ATOM 1671 C CA . ARG A 1 211 ? -0.824 26.069 -4.116 1.00 44.34 211 ARG A CA 1
ATOM 1672 C C . ARG A 1 211 ? -1.623 27.305 -4.549 1.00 44.34 211 ARG A C 1
ATOM 1674 O O . ARG A 1 211 ? -1.779 27.500 -5.755 1.00 44.34 211 ARG A O 1
ATOM 1681 N N . PRO A 1 212 ? -2.091 28.157 -3.617 1.00 41.81 212 PRO A N 1
ATOM 1682 C CA . PRO A 1 212 ? -2.669 29.447 -3.974 1.00 41.81 212 PRO A CA 1
ATOM 1683 C C . PRO A 1 212 ? -1.642 30.288 -4.735 1.00 41.81 212 PRO A C 1
ATOM 1685 O O . PRO A 1 212 ? -0.476 30.358 -4.334 1.00 41.81 212 PRO A O 1
ATOM 1688 N N . LEU A 1 213 ? -2.076 30.950 -5.809 1.00 51.88 213 LEU A N 1
ATOM 1689 C CA . LEU A 1 213 ? -1.279 32.010 -6.422 1.00 51.88 213 LEU A CA 1
ATOM 1690 C C . LEU A 1 213 ? -1.063 33.121 -5.378 1.00 51.88 213 LEU A C 1
ATOM 1692 O O . LEU A 1 213 ? -2.008 33.454 -4.656 1.00 51.88 213 LEU A O 1
ATOM 1696 N N . PRO A 1 214 ? 0.150 33.693 -5.261 1.00 46.22 214 PRO A N 1
ATOM 1697 C CA . PRO A 1 214 ? 0.359 34.840 -4.390 1.00 46.22 214 PRO A CA 1
ATOM 1698 C C . PRO A 1 214 ? -0.537 35.991 -4.862 1.00 46.22 214 PRO A C 1
ATOM 1700 O O . PRO A 1 214 ? -0.487 36.381 -6.028 1.00 46.22 214 PRO A O 1
ATOM 1703 N N . GLN A 1 215 ? -1.365 36.513 -3.953 1.00 50.59 215 GLN A N 1
ATOM 1704 C CA . GLN A 1 215 ? -2.197 37.689 -4.214 1.00 50.59 215 GLN A CA 1
ATOM 1705 C C . GLN A 1 215 ? -1.301 38.848 -4.691 1.00 50.59 215 GLN A C 1
ATOM 1707 O O . GLN A 1 215 ? -0.245 39.068 -4.085 1.00 50.59 215 GLN A O 1
ATOM 1712 N N . PRO A 1 216 ? -1.681 39.597 -5.744 1.00 43.41 216 PRO A N 1
ATOM 1713 C CA . PRO A 1 216 ? -0.917 40.761 -6.172 1.00 43.41 216 PRO A CA 1
ATOM 1714 C C . PRO A 1 216 ? -0.907 41.792 -5.041 1.00 43.41 216 PRO A C 1
ATOM 1716 O O . PRO A 1 216 ? -1.951 42.307 -4.640 1.00 43.41 216 PRO A O 1
ATOM 1719 N N . SER A 1 217 ? 0.279 42.067 -4.499 1.00 50.72 217 SER A N 1
ATOM 1720 C CA . SER A 1 217 ? 0.420 42.988 -3.375 1.00 50.72 217 SER A CA 1
ATOM 1721 C C . SER A 1 217 ? 0.081 44.413 -3.807 1.00 50.72 217 SER A C 1
ATOM 1723 O O . SER A 1 217 ? 0.720 44.965 -4.704 1.00 50.72 217 SER A O 1
ATOM 1725 N N . SER A 1 218 ? -0.904 45.024 -3.150 1.00 50.16 218 SER A N 1
ATOM 1726 C CA . SER A 1 218 ? -1.346 46.395 -3.404 1.00 50.16 218 SER A CA 1
ATOM 1727 C C . SER A 1 218 ? -0.408 47.424 -2.759 1.00 50.16 218 SER A C 1
ATOM 1729 O O . SER A 1 218 ? -0.826 48.206 -1.903 1.00 50.16 218 SER A O 1
ATOM 1731 N N . TYR A 1 219 ? 0.868 47.424 -3.149 1.00 47.38 219 TYR A N 1
ATOM 1732 C CA . TYR A 1 219 ? 1.770 48.532 -2.836 1.00 47.38 219 TYR A CA 1
ATOM 1733 C C . TYR A 1 219 ? 1.637 49.636 -3.896 1.00 47.38 219 TYR A C 1
ATOM 1735 O O . TYR A 1 219 ? 1.640 49.332 -5.092 1.00 47.38 219 TYR A O 1
ATOM 1743 N N . PRO A 1 220 ? 1.530 50.917 -3.494 1.00 52.81 220 PRO A N 1
ATOM 1744 C CA . PRO A 1 220 ? 1.604 52.029 -4.435 1.00 52.81 220 PRO A CA 1
ATOM 1745 C C . PRO A 1 220 ? 3.000 52.088 -5.087 1.00 52.81 220 PRO A C 1
ATOM 1747 O O . PRO A 1 220 ? 3.977 51.625 -4.489 1.00 52.81 220 PRO A O 1
ATOM 1750 N N . PRO A 1 221 ? 3.121 52.652 -6.303 1.00 54.75 221 PRO A N 1
ATOM 1751 C CA . PRO A 1 221 ? 4.395 52.725 -7.012 1.00 54.75 221 PRO A CA 1
ATOM 1752 C C . PRO A 1 221 ? 5.435 53.526 -6.219 1.00 54.75 221 PRO A C 1
ATOM 1754 O O . PRO A 1 221 ? 5.120 54.541 -5.596 1.00 54.75 221 PRO A O 1
ATOM 1757 N N . ALA A 1 222 ? 6.688 53.068 -6.263 1.00 54.38 222 ALA A N 1
ATOM 1758 C CA . ALA A 1 222 ? 7.796 53.731 -5.587 1.00 54.38 222 ALA A CA 1
ATOM 1759 C C . ALA A 1 222 ? 8.012 55.161 -6.133 1.00 54.38 222 ALA A C 1
ATOM 1761 O O . ALA A 1 222 ? 7.920 55.367 -7.348 1.00 54.38 222 ALA A O 1
ATOM 1762 N N . PRO A 1 223 ? 8.318 56.150 -5.271 1.00 55.28 223 PRO A N 1
ATOM 1763 C CA . PRO A 1 223 ? 8.595 57.512 -5.713 1.00 55.28 223 PRO A CA 1
ATOM 1764 C C . PRO A 1 223 ? 9.907 57.587 -6.519 1.00 55.28 223 PRO A C 1
ATOM 1766 O O . PRO A 1 223 ? 10.809 56.769 -6.306 1.00 55.28 223 PRO A O 1
ATOM 1769 N N . PRO A 1 224 ? 10.051 58.570 -7.427 1.00 53.31 224 PRO A N 1
ATOM 1770 C CA . PRO A 1 224 ? 11.267 58.741 -8.217 1.00 53.31 224 PRO A CA 1
ATOM 1771 C C . PRO A 1 224 ? 12.475 59.068 -7.327 1.00 53.31 224 PRO A C 1
ATOM 1773 O O . PRO A 1 224 ? 12.364 59.800 -6.342 1.00 53.31 224 PRO A O 1
ATOM 1776 N N . ALA A 1 225 ? 13.640 58.531 -7.692 1.00 46.09 225 ALA A N 1
ATOM 1777 C CA . ALA A 1 225 ? 14.867 58.692 -6.917 1.00 46.09 225 ALA A CA 1
ATOM 1778 C C . ALA A 1 225 ? 15.333 60.167 -6.870 1.00 46.09 225 ALA A C 1
ATOM 1780 O O . ALA A 1 225 ? 15.400 60.815 -7.919 1.00 46.09 225 ALA A O 1
ATOM 1781 N N . PRO A 1 226 ? 15.696 60.706 -5.689 1.00 39.69 226 PRO A N 1
ATOM 1782 C CA . PRO A 1 226 ? 16.240 62.054 -5.574 1.00 39.69 226 PRO A CA 1
ATOM 1783 C C . PRO A 1 226 ? 17.670 62.131 -6.125 1.00 39.69 226 PRO A C 1
ATOM 1785 O O . PRO A 1 226 ? 18.456 61.187 -6.031 1.00 39.69 226 PRO A O 1
ATOM 1788 N N . ALA A 1 227 ? 18.021 63.287 -6.684 1.00 37.91 227 ALA A N 1
ATOM 1789 C CA . ALA A 1 227 ? 19.320 63.510 -7.301 1.00 3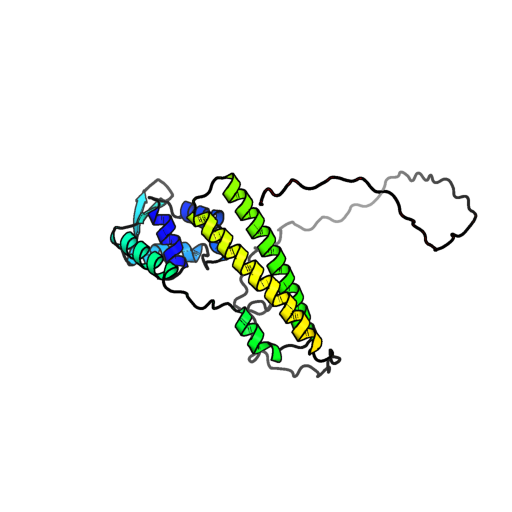7.91 227 ALA A CA 1
ATOM 1790 C C . ALA A 1 227 ? 20.427 63.869 -6.287 1.00 37.91 227 ALA A C 1
ATOM 1792 O O . ALA A 1 227 ? 20.229 64.688 -5.395 1.00 37.91 227 ALA A O 1
ATOM 1793 N N . SER A 1 228 ? 21.636 63.383 -6.590 1.00 38.50 228 SER A N 1
ATOM 1794 C CA . SER A 1 228 ? 22.945 63.969 -6.247 1.00 38.50 228 SER A CA 1
ATOM 1795 C C . SER A 1 228 ? 23.577 63.778 -4.850 1.00 38.50 228 SER A C 1
ATOM 1797 O O . SER A 1 228 ? 23.056 64.159 -3.807 1.00 38.50 228 SER A O 1
ATOM 1799 N N . SER A 1 229 ? 24.862 63.404 -4.921 1.00 39.53 229 SER A N 1
ATOM 1800 C CA . SER A 1 229 ? 25.977 63.775 -4.030 1.00 39.53 229 SER A CA 1
ATOM 1801 C C . SER A 1 229 ? 26.085 63.168 -2.619 1.00 39.53 229 SER A C 1
ATOM 1803 O O . SER A 1 229 ? 25.474 63.635 -1.661 1.00 39.53 229 SER A O 1
ATOM 1805 N N . LYS A 1 230 ? 27.071 62.268 -2.458 1.00 35.34 230 LYS A N 1
ATOM 1806 C CA . LYS A 1 230 ? 28.329 62.560 -1.728 1.00 35.34 230 LYS A CA 1
ATOM 1807 C C . LYS A 1 230 ? 29.402 61.477 -1.965 1.00 35.34 230 LYS A C 1
ATOM 1809 O O . LYS A 1 230 ? 29.081 60.335 -2.271 1.00 35.34 230 LYS A O 1
ATOM 1814 N N . GLN A 1 231 ? 30.674 61.880 -1.878 1.00 35.66 231 GLN A N 1
ATOM 1815 C CA . GLN A 1 231 ? 31.873 61.009 -1.875 1.00 35.66 231 GLN A CA 1
ATOM 1816 C C . GLN A 1 231 ? 31.904 60.204 -0.543 1.00 35.66 231 GLN A C 1
ATOM 1818 O O . GLN A 1 231 ? 31.174 60.576 0.369 1.00 35.66 231 GLN A O 1
ATOM 1823 N N . THR A 1 232 ? 32.651 59.125 -0.280 1.00 29.88 232 THR A N 1
ATOM 1824 C CA . THR A 1 232 ? 33.984 58.599 -0.674 1.00 29.88 232 THR A CA 1
ATOM 1825 C C . THR A 1 232 ? 33.971 57.050 -0.537 1.00 29.88 232 THR A C 1
ATOM 1827 O O . THR A 1 232 ? 33.016 56.510 0.010 1.00 29.88 232 THR A O 1
ATOM 1830 N N . SER A 1 233 ? 34.957 56.221 -0.918 1.00 33.75 233 SER A N 1
ATOM 1831 C CA . SER A 1 233 ? 36.101 56.267 -1.861 1.00 33.75 233 SER A CA 1
ATOM 1832 C C . SER A 1 233 ? 36.660 54.834 -2.016 1.00 33.75 233 SER A C 1
ATOM 1834 O O . SER A 1 233 ? 36.547 54.042 -1.083 1.00 33.75 233 SER A O 1
ATOM 1836 N N . PHE A 1 234 ? 37.325 54.501 -3.128 1.00 33.88 234 PHE A N 1
ATOM 1837 C CA . PHE A 1 234 ? 37.935 53.174 -3.337 1.00 33.88 234 PHE A CA 1
ATOM 1838 C C . PHE A 1 234 ? 39.278 52.995 -2.609 1.00 33.88 234 PHE A C 1
ATOM 1840 O O . PHE A 1 234 ? 40.105 53.904 -2.604 1.00 33.88 234 PHE A O 1
ATOM 1847 N N . SER A 1 235 ? 39.535 51.787 -2.091 1.00 33.06 235 SER A N 1
ATOM 1848 C CA . SER A 1 235 ? 40.863 51.350 -1.640 1.00 33.06 235 SER A CA 1
ATOM 1849 C C . SER A 1 235 ? 41.251 50.040 -2.325 1.00 33.06 235 SER A C 1
ATOM 1851 O O . SER A 1 235 ? 40.705 48.975 -2.044 1.00 33.06 235 SER A O 1
ATOM 1853 N N . THR A 1 236 ? 42.191 50.137 -3.259 1.00 41.16 236 THR A N 1
ATOM 1854 C CA . THR A 1 236 ? 42.843 49.013 -3.940 1.00 41.16 236 THR A CA 1
ATOM 1855 C C . THR A 1 236 ? 43.969 48.438 -3.086 1.00 41.16 236 THR A C 1
ATOM 1857 O O . THR A 1 236 ? 44.816 49.210 -2.634 1.00 41.16 236 THR A O 1
ATOM 1860 N N . LYS A 1 237 ? 44.083 47.106 -2.975 1.00 34.06 237 LYS A N 1
ATOM 1861 C CA . LYS A 1 237 ? 45.371 46.445 -2.686 1.00 34.06 237 LYS A CA 1
ATOM 1862 C C . LYS A 1 237 ? 45.392 44.969 -3.107 1.00 34.06 237 LYS A C 1
ATOM 1864 O O . LYS A 1 237 ? 44.870 44.106 -2.413 1.00 34.06 237 LYS A O 1
ATOM 1869 N N . THR A 1 238 ? 46.092 44.712 -4.208 1.00 37.75 238 THR A N 1
ATOM 1870 C CA . THR A 1 238 ? 46.685 43.414 -4.565 1.00 37.75 238 THR A CA 1
ATOM 1871 C C . THR A 1 238 ? 48.200 43.553 -4.432 1.00 37.75 238 THR A C 1
ATOM 1873 O O . THR A 1 238 ? 48.737 44.604 -4.789 1.00 37.75 238 THR A O 1
ATOM 1876 N N . PRO A 1 239 ? 48.904 42.526 -3.941 1.00 37.41 239 PRO A N 1
ATOM 1877 C CA . PRO A 1 239 ? 50.223 42.196 -4.489 1.00 37.41 239 PRO A CA 1
ATOM 1878 C C . PRO A 1 239 ? 50.382 40.655 -4.644 1.00 37.41 239 PRO A C 1
ATOM 1880 O O . PRO A 1 239 ? 49.433 39.920 -4.383 1.00 37.41 239 PRO A O 1
ATOM 1883 N N . PRO A 1 240 ? 51.505 40.135 -5.166 1.00 42.69 240 PRO A N 1
ATOM 1884 C CA . PRO A 1 240 ? 51.743 40.074 -6.603 1.00 42.69 240 PRO A CA 1
ATOM 1885 C C . PRO A 1 240 ? 51.957 38.631 -7.105 1.00 42.69 240 PRO A C 1
ATOM 1887 O O . PRO A 1 240 ? 52.058 37.679 -6.337 1.00 42.69 240 PRO A O 1
ATOM 1890 N N . ARG A 1 241 ? 52.049 38.475 -8.429 1.00 33.25 241 ARG A N 1
ATOM 1891 C CA . ARG A 1 241 ? 52.320 37.197 -9.104 1.00 33.25 241 ARG A CA 1
ATOM 1892 C C . A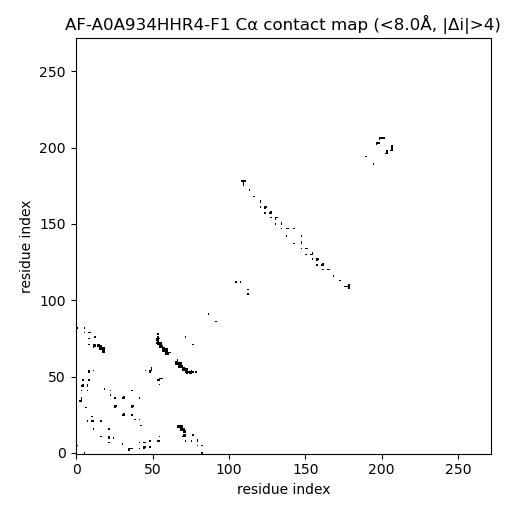RG A 1 241 ? 53.827 37.036 -9.338 1.00 33.25 241 ARG A C 1
ATOM 1894 O O . ARG A 1 241 ? 54.475 37.995 -9.748 1.00 33.25 241 ARG A O 1
ATOM 1901 N N . LEU A 1 242 ? 54.348 35.826 -9.167 1.00 30.69 242 LEU A N 1
ATOM 1902 C CA . LEU A 1 242 ? 55.645 35.392 -9.695 1.00 30.69 242 LEU A CA 1
ATOM 1903 C C . LEU A 1 242 ? 55.433 34.018 -10.340 1.00 30.69 242 LEU A C 1
ATOM 1905 O O . LEU A 1 242 ? 54.709 33.189 -9.790 1.00 30.69 242 LEU A O 1
ATOM 1909 N N . ALA A 1 243 ? 55.980 33.826 -11.535 1.00 33.38 243 ALA A N 1
ATOM 1910 C CA . ALA A 1 243 ? 55.899 32.580 -12.289 1.00 33.38 243 ALA A CA 1
ATOM 1911 C C . ALA A 1 243 ? 57.241 31.843 -12.198 1.00 33.38 243 ALA A C 1
ATOM 1913 O O . ALA A 1 243 ? 58.277 32.500 -12.136 1.00 33.38 243 ALA A O 1
ATOM 1914 N N . ASP A 1 244 ? 57.229 30.509 -12.167 1.00 30.66 244 ASP A N 1
ATOM 1915 C CA . ASP A 1 244 ? 57.597 29.684 -13.331 1.00 30.66 244 ASP A CA 1
ATOM 1916 C C . ASP A 1 244 ? 57.752 28.192 -12.972 1.00 30.66 244 ASP A C 1
ATOM 1918 O O . ASP A 1 244 ? 57.841 27.811 -11.807 1.00 30.66 244 ASP A O 1
ATOM 1922 N N . SER A 1 245 ? 57.841 27.377 -14.028 1.00 30.47 245 SER A N 1
ATOM 1923 C CA . SER A 1 245 ? 58.341 25.994 -14.078 1.00 30.47 245 SER A CA 1
ATOM 1924 C C . SER A 1 245 ? 57.438 24.806 -13.695 1.00 30.47 245 SER A C 1
ATOM 1926 O O . SER A 1 245 ? 57.358 24.374 -12.550 1.00 30.47 245 SER A O 1
ATOM 1928 N N . LEU A 1 246 ? 57.017 24.149 -14.786 1.00 31.64 246 LEU A N 1
ATOM 1929 C CA . LEU A 1 246 ? 57.199 22.720 -15.102 1.00 31.64 246 LEU A CA 1
ATOM 1930 C C . LEU A 1 246 ? 56.045 21.722 -14.878 1.00 31.64 246 LEU A C 1
ATOM 1932 O O . LEU A 1 246 ? 55.266 21.774 -13.934 1.00 31.64 246 LEU A O 1
ATOM 1936 N N . ASN A 1 247 ? 55.968 20.826 -15.868 1.00 36.34 247 ASN A N 1
ATOM 1937 C CA . ASN A 1 247 ? 54.923 19.839 -16.144 1.00 36.34 247 ASN A CA 1
ATOM 1938 C C . ASN A 1 247 ? 55.093 18.537 -15.325 1.00 36.34 247 ASN A C 1
ATOM 1940 O O . ASN A 1 247 ? 56.160 18.311 -14.753 1.00 36.34 247 ASN A O 1
ATOM 1944 N N . PRO A 1 248 ? 54.080 17.647 -15.314 1.00 48.47 248 PRO A N 1
ATOM 1945 C CA . PRO A 1 248 ? 54.116 16.378 -14.587 1.00 48.47 248 PRO A CA 1
ATOM 1946 C C . PRO A 1 248 ? 54.735 15.225 -15.405 1.00 48.47 248 PRO A C 1
ATOM 1948 O O . PRO A 1 248 ? 54.742 15.269 -16.637 1.00 48.47 248 PRO A O 1
ATOM 1951 N N . PRO A 1 249 ? 55.115 14.127 -14.732 1.00 40.44 249 PRO A N 1
ATOM 1952 C CA . PRO A 1 249 ? 54.915 12.752 -15.191 1.00 40.44 249 PRO A CA 1
ATOM 1953 C C . PRO A 1 249 ? 53.781 12.096 -14.366 1.00 40.44 249 PRO A C 1
ATOM 1955 O O . PRO A 1 249 ? 53.627 12.393 -13.185 1.00 40.44 249 PRO A O 1
ATOM 1958 N N . ALA A 1 250 ? 52.833 11.346 -14.926 1.00 31.59 250 ALA A N 1
ATOM 1959 C CA . ALA A 1 250 ? 52.911 10.179 -15.816 1.00 31.59 250 ALA A CA 1
ATOM 1960 C C . ALA A 1 250 ? 52.959 8.835 -15.058 1.00 31.59 250 ALA A C 1
ATOM 1962 O O . ALA A 1 250 ? 53.588 8.701 -14.015 1.00 31.59 250 ALA A O 1
ATOM 1963 N N . SER A 1 251 ? 52.195 7.911 -15.633 1.00 35.16 251 SER A N 1
ATOM 1964 C CA . SER A 1 251 ? 51.769 6.559 -15.261 1.00 35.16 251 SER A CA 1
ATOM 1965 C C . SER A 1 251 ? 52.860 5.520 -14.939 1.00 35.16 251 SER A C 1
ATOM 1967 O O . SER A 1 251 ? 54.040 5.783 -15.138 1.00 35.16 251 SER A O 1
ATOM 1969 N N . GLU A 1 252 ? 52.382 4.303 -14.612 1.00 33.00 252 GLU A N 1
ATOM 1970 C CA . GLU A 1 252 ? 53.081 2.993 -14.642 1.00 33.00 252 GLU A CA 1
ATOM 1971 C C . GLU A 1 252 ? 54.026 2.678 -13.458 1.00 33.00 252 GLU A C 1
ATOM 1973 O O . GLU A 1 252 ? 54.721 3.554 -12.955 1.00 33.00 252 GLU A O 1
ATOM 1978 N N . ASP A 1 253 ? 54.125 1.442 -12.946 1.00 30.30 253 ASP A N 1
ATOM 1979 C CA . ASP A 1 253 ? 53.244 0.249 -12.981 1.00 30.30 253 ASP A CA 1
ATOM 1980 C C . ASP A 1 253 ? 53.696 -0.736 -11.857 1.00 30.30 253 ASP A C 1
ATOM 1982 O O . ASP A 1 253 ? 54.727 -0.483 -11.242 1.00 30.30 253 ASP A O 1
ATOM 1986 N N . VAL A 1 254 ? 52.950 -1.827 -11.591 1.00 32.88 254 VAL A N 1
ATOM 1987 C CA . VAL A 1 254 ? 53.399 -3.159 -11.065 1.00 32.88 254 VAL A CA 1
ATOM 1988 C C . VAL A 1 254 ? 54.518 -3.186 -9.978 1.00 32.88 254 VAL A C 1
ATOM 1990 O O . VAL A 1 254 ? 55.658 -2.800 -10.194 1.00 32.88 254 VAL A O 1
ATOM 1993 N N . THR A 1 255 ? 54.347 -3.780 -8.784 1.00 32.69 255 THR A N 1
ATOM 1994 C CA . THR A 1 255 ? 54.337 -5.248 -8.551 1.00 32.69 255 THR A CA 1
ATOM 1995 C C . THR A 1 255 ? 53.918 -5.594 -7.102 1.00 32.69 255 THR A C 1
ATOM 1997 O O . THR A 1 255 ? 54.290 -4.881 -6.173 1.00 32.69 255 THR A O 1
ATOM 2000 N N . GLN A 1 256 ? 53.258 -6.741 -6.881 1.00 39.56 256 GLN A N 1
ATOM 2001 C CA . GLN A 1 256 ? 53.352 -7.503 -5.612 1.00 39.56 256 GLN A CA 1
ATOM 2002 C C . GLN A 1 256 ? 54.543 -8.484 -5.678 1.00 39.56 256 GLN A C 1
ATOM 2004 O O . GLN A 1 256 ? 55.001 -8.793 -6.780 1.00 39.56 256 GLN A O 1
ATOM 2009 N N . PRO A 1 257 ? 55.015 -9.038 -4.544 1.00 41.03 257 PRO A N 1
ATOM 2010 C CA . PRO A 1 257 ? 54.723 -10.466 -4.342 1.00 41.03 257 PRO A CA 1
ATOM 2011 C C . PRO A 1 257 ? 54.408 -10.919 -2.896 1.00 41.03 257 PRO A C 1
ATOM 2013 O O . PRO A 1 257 ? 54.521 -10.172 -1.931 1.00 41.0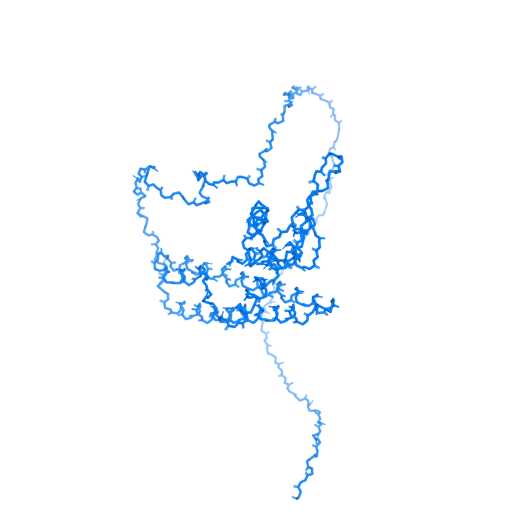3 257 PRO A O 1
ATOM 2016 N N . LEU A 1 258 ? 53.974 -12.184 -2.857 1.00 33.84 258 LEU A N 1
ATOM 2017 C CA . LEU A 1 258 ? 53.459 -13.078 -1.806 1.00 33.84 258 LEU A CA 1
ATOM 2018 C C . LEU A 1 258 ? 54.332 -13.385 -0.556 1.00 33.84 258 LEU A C 1
ATOM 2020 O O . LEU A 1 258 ? 55.486 -12.987 -0.466 1.00 33.84 258 LEU A O 1
ATOM 2024 N N . GLU A 1 259 ? 53.729 -14.229 0.308 1.00 33.94 259 GLU A N 1
ATOM 2025 C CA . GLU A 1 259 ? 54.229 -14.944 1.510 1.00 33.94 259 GLU A CA 1
ATOM 2026 C C . GLU A 1 259 ? 54.227 -14.115 2.818 1.00 33.94 259 GLU A C 1
ATOM 2028 O O . GLU A 1 259 ? 54.553 -12.936 2.817 1.00 33.94 259 GLU A O 1
ATOM 2033 N N . SER A 1 260 ? 53.816 -14.623 3.993 1.00 33.56 260 SER A N 1
ATOM 2034 C CA . SER A 1 260 ? 53.518 -16.002 4.456 1.00 33.56 260 SER A CA 1
ATOM 2035 C C . SER A 1 260 ? 52.236 -15.996 5.325 1.00 33.56 260 SER A C 1
ATOM 2037 O O . SER A 1 260 ? 51.960 -15.001 5.986 1.00 33.56 260 SER A O 1
ATOM 2039 N N . ALA A 1 261 ? 51.322 -16.961 5.196 1.00 35.91 261 ALA A N 1
ATOM 2040 C CA . ALA A 1 261 ? 51.194 -18.145 6.064 1.00 35.91 261 ALA A CA 1
ATOM 2041 C C . ALA A 1 261 ? 51.122 -17.852 7.580 1.00 35.91 261 ALA A C 1
ATOM 2043 O O . ALA A 1 261 ? 52.138 -17.559 8.201 1.00 35.91 261 ALA A O 1
ATOM 2044 N N . ASP A 1 262 ? 49.931 -18.033 8.161 1.00 37.88 262 ASP A N 1
ATOM 2045 C CA . ASP A 1 262 ? 49.774 -18.448 9.559 1.00 37.88 262 ASP A CA 1
ATOM 2046 C C . ASP A 1 262 ? 48.596 -19.435 9.643 1.00 37.88 262 ASP A C 1
ATOM 2048 O O . ASP A 1 262 ? 47.595 -19.299 8.931 1.00 37.88 262 ASP A O 1
ATOM 2052 N N . GLU A 1 263 ? 48.769 -20.483 10.439 1.00 37.31 263 GLU A N 1
ATOM 2053 C CA . GLU A 1 263 ? 48.089 -21.777 10.308 1.00 37.31 263 GLU A CA 1
ATOM 2054 C C . GLU A 1 263 ? 47.234 -22.050 11.555 1.00 37.31 263 GLU A C 1
ATOM 2056 O O . GLU A 1 263 ? 47.746 -22.038 12.673 1.00 37.31 263 GLU A O 1
ATOM 2061 N N . ILE A 1 264 ? 45.922 -22.279 11.390 1.00 44.09 264 ILE A N 1
ATOM 2062 C CA . ILE A 1 264 ? 45.037 -22.688 12.495 1.00 44.09 264 ILE A CA 1
ATOM 2063 C C . ILE A 1 264 ? 44.193 -23.892 12.063 1.00 44.09 264 ILE A C 1
ATOM 2065 O O . ILE A 1 264 ? 43.350 -23.804 11.169 1.00 44.09 264 ILE A O 1
ATOM 2069 N N . ASP A 1 265 ? 44.457 -25.003 12.746 1.00 50.09 265 ASP A N 1
ATOM 2070 C CA . ASP A 1 265 ? 43.882 -26.342 12.577 1.00 50.09 265 ASP A CA 1
ATOM 2071 C C . ASP A 1 265 ? 42.357 -26.389 12.858 1.00 50.09 265 ASP A C 1
ATOM 2073 O O . ASP A 1 265 ? 41.859 -25.631 13.701 1.00 50.09 265 ASP A O 1
ATOM 2077 N N . PRO A 1 266 ? 41.581 -27.288 12.215 1.00 58.69 266 PRO A N 1
ATOM 2078 C CA . PRO A 1 266 ? 40.170 -27.496 12.521 1.00 58.69 266 PRO A CA 1
ATOM 2079 C C . PRO A 1 266 ? 39.970 -28.513 13.666 1.00 58.69 266 PRO A C 1
ATOM 2081 O O . PRO A 1 266 ? 40.800 -29.399 13.871 1.00 58.69 266 PRO A O 1
ATOM 2084 N N . PRO A 1 267 ? 38.838 -28.467 14.393 1.00 57.53 267 PRO A N 1
ATOM 2085 C CA . PRO A 1 267 ? 38.556 -29.444 15.435 1.00 57.53 267 PRO A CA 1
ATOM 2086 C C . PRO A 1 267 ? 38.153 -30.812 14.861 1.00 57.53 267 PRO A C 1
ATOM 2088 O O . PRO A 1 267 ? 37.164 -30.942 14.138 1.00 57.53 267 PRO A O 1
ATOM 2091 N N . ASP A 1 268 ? 38.944 -31.809 15.251 1.00 49.19 268 ASP A N 1
ATOM 2092 C CA . ASP A 1 268 ? 38.624 -33.216 15.521 1.00 49.19 268 ASP A CA 1
ATOM 2093 C C . ASP A 1 268 ? 37.194 -33.712 15.192 1.00 49.19 268 ASP A C 1
ATOM 2095 O O . ASP A 1 268 ? 36.192 -33.277 15.771 1.00 49.19 268 ASP A O 1
ATOM 2099 N N . LYS A 1 269 ? 37.124 -34.728 14.321 1.00 46.59 269 LYS A N 1
ATOM 2100 C CA . LYS A 1 269 ? 35.972 -35.627 14.188 1.00 46.59 269 LYS A CA 1
ATOM 2101 C C . LYS A 1 269 ? 36.312 -36.982 14.806 1.00 46.59 269 LYS A C 1
ATOM 2103 O O . LYS A 1 269 ? 36.930 -37.816 14.147 1.00 46.59 269 LYS A O 1
ATOM 2108 N N . GLY A 1 270 ? 35.786 -37.254 15.997 1.00 43.66 270 GLY A N 1
ATOM 2109 C CA . GLY A 1 270 ? 35.719 -38.621 16.511 1.00 43.66 270 GLY A CA 1
ATOM 2110 C C . GLY A 1 270 ? 34.777 -39.491 15.665 1.00 43.66 270 GLY A C 1
ATOM 2111 O O . GLY A 1 270 ? 33.650 -39.077 15.379 1.00 43.66 270 GLY A O 1
ATOM 2112 N N . GLY A 1 271 ? 35.220 -40.694 15.286 1.00 49.75 271 GLY A N 1
ATOM 2113 C CA . GLY A 1 271 ? 34.402 -41.648 14.529 1.00 49.75 271 GLY A CA 1
ATOM 2114 C C . GLY A 1 271 ? 35.181 -42.808 13.902 1.00 49.75 271 GLY A C 1
ATOM 2115 O O . GLY A 1 271 ? 35.350 -42.797 12.690 1.00 49.75 271 GLY A O 1
ATOM 2116 N N . GLU A 1 272 ? 35.556 -43.777 14.753 1.00 45.38 272 GLU A N 1
ATOM 2117 C CA . GLU A 1 272 ? 35.988 -45.173 14.464 1.00 45.38 272 GLU A CA 1
ATOM 2118 C C . GLU A 1 272 ? 37.247 -45.422 13.601 1.00 45.38 272 GLU A C 1
ATOM 2120 O O . GLU A 1 272 ? 37.239 -45.186 12.374 1.00 45.38 272 GLU A O 1
#